Protein AF-0000000074055318 (afdb_homodimer)

InterPro domains:
  IPR001765 Carbonic anhydrase [PF00484] (39-161)
  IPR001765 Carbonic anhydrase [PTHR43175] (5-187)
  IPR001765 Carbonic anhydrase [SM00947] (31-184)
  IPR036874 Carbonic anhydrase superfamily [G3DSA:3.40.1050.10] (5-185)
  IPR036874 Carbonic anhydrase superfamily [SSF53056] (7-183)

Solvent-accessible surface area (backbone atoms only — not comparable to full-atom values): 19270 Å² total; per-residue (Å²): 132,82,50,71,67,55,49,26,52,52,42,20,53,54,50,31,72,73,39,19,67,62,35,35,61,60,36,70,75,51,53,88,47,27,73,65,22,28,34,38,40,22,44,17,52,16,58,44,40,93,30,56,46,64,33,43,67,48,50,62,18,28,31,32,42,33,20,34,61,67,42,64,76,73,47,93,70,32,62,66,45,52,28,49,49,45,38,36,67,74,35,57,32,49,34,36,39,32,36,29,40,58,90,46,66,40,50,74,44,38,34,68,58,51,51,50,44,39,48,75,67,63,39,48,66,68,38,49,58,67,44,43,61,51,34,42,68,56,34,57,78,44,58,43,48,69,60,42,28,53,50,46,37,52,47,57,62,66,36,62,76,46,61,83,76,52,29,42,27,20,32,39,25,37,63,45,41,42,39,68,42,85,73,40,81,37,71,75,131,131,82,48,68,67,56,50,25,53,51,43,19,52,54,49,31,72,72,40,19,65,62,34,36,62,61,35,70,76,52,54,91,47,28,74,65,22,26,34,38,38,22,45,16,52,14,57,44,40,94,32,56,46,65,30,42,68,48,50,62,19,27,30,33,42,32,21,35,61,68,41,64,76,73,48,93,71,31,63,67,48,52,29,49,48,47,38,37,68,73,34,59,32,49,34,36,40,34,37,29,39,57,92,47,66,40,51,74,45,40,32,68,59,51,52,49,45,40,46,74,66,64,39,48,65,69,38,51,57,66,44,44,61,52,35,41,68,56,34,55,79,45,58,43,50,69,60,41,28,52,49,46,37,51,47,58,62,64,35,62,76,46,61,82,79,51,31,41,28,20,33,39,25,37,62,46,43,42,38,68,43,84,72,40,81,38,72,74,129

pLDDT: mean 95.29, std 5.76, range [53.53, 98.94]

Organism: NCBI:txid44742

Nearest PDB structures (foldseek):
  6y04-assembly1_B  TM=9.643E-01  e=2.700E-22  Trichomonas vaginalis
  2w3n-assembly1_B  TM=6.447E-01  e=6.778E-10  Cryptococcus neoformans
  2w3n-assembly2_A-2  TM=5.701E-01  e=3.150E-10  Cryptococcus neoformans
  2w3n-assembly1_C  TM=5.926E-01  e=1.883E-09  Cryptococcus neoformans
  5bq1-assembly1_A  TM=5.322E-01  e=2.945E-09  Pseudomonas aeruginosa

Sequence (378 aa):
MTTLLQDILAHNRAVTEKEGEARRAAAVALKKTPHRRCAIFTCMDARLVEMVEPALGIRRGDAVVLRNAGNIIGTLEGTMIISLLVAVFMQNIEEIIVVGHEDCGFTHASSAVLLDKMRRRGIGEEAVETMRGPLETYLDPHTDPEQNVRRVVQLLRTHPAFPPDIVVHGLLMQPASGSVRLVVDGSRDMTTLLQDILAHNRAVTEKEGEARRAAAVALKKTPHRRCAIFTCMDARLVEMVEPALGIRRGDAVVLRNAGNIIGTLEGTMIISLLVAVFMQNIEEIIVVGHEDCGFTHASSAVLLDKMRRRGIGEEAVETMRGPLETYLDPHTDPEQNVRRVVQLLRTHPAFPPDIVVHGLLMQPASGSVRLVVDGSRD

Radius of gyration: 19.45 Å; Cα contacts (8 Å, |Δi|>4): 773; chains: 2; bounding box: 48×60×43 Å

Foldseek 3Di:
DADPVRVVVVVVVVCCVVCVVVVVVVCVPADPAAPQLEEEQEEPDPLCVVQQCVLVVHDVRHYHYHYYQLSADQDLPDDVVVVVLCSCPVRVRQEYEYEYEPPRCLLVDALVVVLVVCVVVPNDPVVSVVCSVSRRSTRVVRNDSLVRQVVVQVCQCPRPSDDVNRFYWYWYAYSVPSDIDGSGGRDDD/DDDPVRVVVVVVVVCCVVCVVVVVVVCVPADPAAPQLEEEQEEPDPLCVVQQCVLVVHDPRHYHYHYYQLSADQDLPDDVVVVVLCSCPVRVRQEYEYEYEPPRCLLVDALVVVLVVCVVVPNDPVVSVVCSVSRRSTRVVRNDSLVRQVVVQVCQCPRPSDDVNRFYWYWYAYSVPSDIDGSGGRDDD

Secondary structure (DSSP, 8-state):
---HHHHHHHHHHHHHHHHHHHHHHHHTT--SS-TT-EEEEEE--GGGTTTHHHHHT--TTTEEEEEEGGG----TTSHHHHHHHHHHHHS---EEEEEEETT-GGGT--HHHHHHHHHHTT--HHHHHHHHHHHHHHHTT---HHHHHHHHHHHHHH-TTS-TT-EEEEEEE-TTT--EEEEE-----/---HHHHHHHHHHHHHHHHHHHHHHHHTT--SS-TT-EEEEEE--GGGTTTHHHHHT--TTTEEEEEEGGG----TTSHHHHHHHHHHHHS---EEEEEEETT-GGGT--HHHHHHHHHHTT--HHHHHHHHHHHHHHHTT---HHHHHHHHHHHHHH-TTS-TT-EEEEEEE-TTT--EEEEE-----

Structure (mmCIF, N/CA/C/O backbone):
data_AF-0000000074055318-model_v1
#
loop_
_entity.id
_entity.type
_entity.pdbx_description
1 polymer 'Carbonate dehydratase'
#
loop_
_atom_site.group_PDB
_atom_site.id
_atom_site.type_symbol
_atom_site.label_atom_id
_atom_site.label_alt_id
_atom_site.label_comp_id
_atom_site.label_asym_id
_atom_site.label_entity_id
_atom_site.label_seq_id
_atom_site.pdbx_PDB_ins_code
_atom_site.Cartn_x
_atom_site.Cartn_y
_atom_site.Cartn_z
_atom_site.occupancy
_atom_site.B_iso_or_equiv
_atom_site.auth_seq_id
_atom_site.auth_comp_id
_atom_site.auth_asym_id
_atom_site.auth_atom_id
_atom_site.pdbx_PDB_model_num
ATOM 1 N N . MET A 1 1 ? 15.883 -25.312 -10.641 1 71.88 1 MET A N 1
ATOM 2 C CA . MET A 1 1 ? 15.641 -23.875 -10.688 1 71.88 1 MET A CA 1
ATOM 3 C C . MET A 1 1 ? 15.07 -23.375 -9.367 1 71.88 1 MET A C 1
ATOM 5 O O . MET A 1 1 ? 14.234 -24.031 -8.758 1 71.88 1 MET A O 1
ATOM 9 N N . THR A 1 2 ? 15.641 -22.344 -8.734 1 88.88 2 THR A N 1
ATOM 10 C CA . THR A 1 2 ? 15.273 -21.844 -7.414 1 88.88 2 THR A CA 1
ATOM 11 C C . THR A 1 2 ? 13.938 -21.109 -7.465 1 88.88 2 THR A C 1
ATOM 13 O O . THR A 1 2 ? 13.625 -20.453 -8.461 1 88.88 2 THR A O 1
ATOM 16 N N . THR A 1 3 ? 13.086 -21.516 -6.602 1 94.25 3 THR A N 1
ATOM 17 C CA . THR A 1 3 ? 11.789 -20.859 -6.531 1 94.25 3 THR A CA 1
ATOM 18 C C . THR A 1 3 ? 11.953 -19.406 -6.07 1 94.25 3 THR A C 1
ATOM 20 O O . THR A 1 3 ? 13 -19.031 -5.547 1 94.25 3 THR A O 1
ATOM 23 N N . LEU A 1 4 ? 10.945 -18.656 -6.297 1 95.62 4 LEU A N 1
ATOM 24 C CA . LEU A 1 4 ? 10.945 -17.266 -5.852 1 95.62 4 LEU A CA 1
ATOM 25 C C . LEU A 1 4 ? 11.164 -17.172 -4.344 1 95.62 4 LEU A C 1
ATOM 27 O O . LEU A 1 4 ? 11.969 -16.359 -3.877 1 95.62 4 LEU A O 1
ATOM 31 N N . LEU A 1 5 ? 10.469 -18 -3.588 1 97.62 5 LEU A N 1
ATOM 32 C CA . LEU A 1 5 ? 10.594 -17.984 -2.135 1 97.62 5 LEU A CA 1
ATOM 33 C C . LEU A 1 5 ? 12.023 -18.312 -1.709 1 97.62 5 LEU A C 1
ATOM 35 O O . LEU A 1 5 ? 12.586 -17.625 -0.843 1 97.62 5 LEU A O 1
ATOM 39 N N . GLN A 1 6 ? 12.586 -19.297 -2.334 1 97.44 6 GLN A N 1
ATOM 40 C CA . GLN A 1 6 ? 13.961 -19.672 -2.018 1 97.44 6 GLN A CA 1
ATOM 41 C C . GLN A 1 6 ? 14.93 -18.531 -2.334 1 97.44 6 GLN A C 1
ATOM 43 O O . GLN A 1 6 ? 15.852 -18.25 -1.561 1 97.44 6 GLN A O 1
ATOM 48 N N . ASP A 1 7 ? 14.68 -17.938 -3.451 1 97.62 7 ASP A N 1
ATOM 49 C CA . ASP A 1 7 ? 15.508 -16.797 -3.844 1 97.62 7 ASP A CA 1
ATOM 50 C C . ASP A 1 7 ? 15.406 -15.664 -2.82 1 97.62 7 ASP A C 1
ATOM 52 O O . ASP A 1 7 ? 16.422 -15.07 -2.449 1 97.62 7 ASP A O 1
ATOM 56 N N . ILE A 1 8 ? 14.227 -15.367 -2.377 1 98.19 8 ILE A N 1
ATOM 57 C CA . ILE A 1 8 ? 13.969 -14.297 -1.421 1 98.19 8 ILE A CA 1
ATOM 58 C C . ILE A 1 8 ? 14.648 -14.617 -0.093 1 98.19 8 ILE A C 1
ATOM 60 O O . ILE A 1 8 ? 15.344 -13.766 0.473 1 98.19 8 ILE A O 1
ATOM 64 N N . LEU A 1 9 ? 14.492 -15.82 0.361 1 98.44 9 LEU A N 1
ATOM 65 C CA . LEU A 1 9 ? 15.047 -16.203 1.652 1 98.44 9 LEU A CA 1
ATOM 66 C C . LEU A 1 9 ? 16.578 -16.203 1.603 1 98.44 9 LEU A C 1
ATOM 68 O O . LEU A 1 9 ? 17.234 -15.781 2.553 1 98.44 9 LEU A O 1
ATOM 72 N N . ALA A 1 10 ? 17.125 -16.688 0.51 1 98.25 10 ALA A N 1
ATOM 73 C CA . ALA A 1 10 ? 18.578 -16.688 0.347 1 98.25 10 ALA A CA 1
ATOM 74 C C . ALA A 1 10 ? 19.125 -15.266 0.311 1 98.25 10 ALA A C 1
ATOM 76 O O . ALA A 1 10 ? 20.141 -14.969 0.949 1 98.25 10 ALA A O 1
ATOM 77 N N . HIS A 1 11 ? 18.469 -14.453 -0.445 1 98.38 11 HIS A N 1
ATOM 78 C CA . HIS A 1 11 ? 18.875 -13.055 -0.505 1 98.38 11 HIS A CA 1
ATOM 79 C C . HIS A 1 11 ? 18.812 -12.406 0.873 1 98.38 11 HIS A C 1
ATOM 81 O O . HIS A 1 11 ? 19.75 -11.719 1.281 1 98.38 11 HIS A O 1
ATOM 87 N N . ASN A 1 12 ? 17.719 -12.609 1.562 1 98.62 12 ASN A N 1
ATOM 88 C CA . ASN A 1 12 ? 17.531 -12.008 2.877 1 98.62 12 ASN A CA 1
ATOM 89 C C . ASN A 1 12 ? 18.625 -12.438 3.848 1 98.62 12 ASN A C 1
ATOM 91 O O . ASN A 1 12 ? 19.188 -11.617 4.574 1 98.62 12 ASN A O 1
ATOM 95 N N . ARG A 1 13 ? 18.859 -13.688 3.826 1 98 13 ARG A N 1
ATOM 96 C CA . ARG A 1 13 ? 19.922 -14.203 4.684 1 98 13 ARG A CA 1
ATOM 97 C C . ARG A 1 13 ? 21.25 -13.531 4.375 1 98 13 ARG A C 1
ATOM 99 O O . ARG A 1 13 ? 21.969 -13.109 5.285 1 98 13 ARG A O 1
ATOM 106 N N . ALA A 1 14 ? 21.578 -13.383 3.148 1 97.88 14 ALA A N 1
ATOM 107 C CA . ALA A 1 14 ? 22.844 -12.812 2.723 1 97.88 14 ALA A CA 1
ATOM 108 C C . ALA A 1 14 ? 22.953 -11.344 3.146 1 97.88 14 ALA A C 1
ATOM 110 O O . ALA A 1 14 ? 23.984 -10.922 3.67 1 97.88 14 ALA A O 1
ATOM 111 N N . VAL A 1 15 ? 21.906 -10.602 2.957 1 96.94 15 VAL A N 1
ATOM 112 C CA . VAL A 1 15 ? 21.969 -9.172 3.213 1 96.94 15 VAL A CA 1
ATOM 113 C C . VAL A 1 15 ? 21.953 -8.906 4.719 1 96.94 15 VAL A C 1
ATOM 115 O O . VAL A 1 15 ? 22.609 -7.977 5.199 1 96.94 15 VAL A O 1
ATOM 118 N N . THR A 1 16 ? 21.219 -9.711 5.441 1 96.62 16 THR A N 1
ATOM 119 C CA . THR A 1 16 ? 21.141 -9.469 6.879 1 96.62 16 THR A CA 1
ATOM 120 C C . THR A 1 16 ? 22.422 -9.914 7.578 1 96.62 16 THR A C 1
ATOM 122 O O . THR A 1 16 ? 22.797 -9.359 8.609 1 96.62 16 THR A O 1
ATOM 125 N N . GLU A 1 17 ? 23.016 -10.938 7.07 1 94.69 17 GLU A N 1
ATOM 126 C CA . GLU A 1 17 ? 24.328 -11.336 7.59 1 94.69 17 GLU A CA 1
ATOM 127 C C . GLU A 1 17 ? 25.359 -10.234 7.363 1 94.69 17 GLU A C 1
ATOM 129 O O . GLU A 1 17 ? 26.219 -10 8.219 1 94.69 17 GLU A O 1
ATOM 134 N N . LYS A 1 18 ? 25.234 -9.57 6.289 1 94.12 18 LYS A N 1
ATOM 135 C CA . LYS A 1 18 ? 26.219 -8.562 5.91 1 94.12 18 LYS A CA 1
ATOM 136 C C . LYS A 1 18 ? 25.906 -7.223 6.578 1 94.12 18 LYS A C 1
ATOM 138 O O . LYS A 1 18 ? 26.812 -6.516 7.016 1 94.12 18 LYS A O 1
ATOM 143 N N . GLU A 1 19 ? 24.625 -6.879 6.648 1 91.5 19 GLU A N 1
ATOM 144 C CA . GLU A 1 19 ? 24.266 -5.508 6.992 1 91.5 19 GLU A CA 1
ATOM 145 C C . GLU A 1 19 ? 23.391 -5.465 8.25 1 91.5 19 GLU A C 1
ATOM 147 O O . GLU A 1 19 ? 23.016 -4.387 8.711 1 91.5 19 GLU A O 1
ATOM 152 N N . GLY A 1 20 ? 23.109 -6.57 8.789 1 86.5 20 GLY A N 1
ATOM 153 C CA . GLY A 1 20 ? 22.141 -6.652 9.875 1 86.5 20 GLY A CA 1
ATOM 154 C C . GLY A 1 20 ? 22.516 -5.781 11.062 1 86.5 20 GLY A C 1
ATOM 155 O O . GLY A 1 20 ? 21.672 -5.07 11.609 1 86.5 20 GLY A O 1
ATOM 156 N N . GLU A 1 21 ? 23.734 -5.824 11.414 1 88.44 21 GLU A N 1
ATOM 157 C CA . GLU A 1 21 ? 24.188 -5.051 12.57 1 88.44 21 GLU A CA 1
ATOM 158 C C . GLU A 1 21 ? 24.094 -3.553 12.297 1 88.44 21 GLU A C 1
ATOM 160 O O . GLU A 1 21 ? 23.641 -2.785 13.148 1 88.44 21 GLU A O 1
ATOM 165 N N . ALA A 1 22 ? 24.531 -3.156 11.188 1 90.44 22 ALA A N 1
ATOM 166 C CA . ALA A 1 22 ? 24.453 -1.747 10.805 1 90.44 22 ALA A CA 1
ATOM 167 C C . ALA A 1 22 ? 23.016 -1.275 10.742 1 90.44 22 ALA A C 1
ATOM 169 O O . ALA A 1 22 ? 22.688 -0.165 11.172 1 90.44 22 ALA A O 1
ATOM 170 N N . ARG A 1 23 ? 22.156 -2.08 10.273 1 90.69 23 ARG A N 1
ATOM 171 C CA . ARG A 1 23 ? 20.734 -1.757 10.195 1 90.69 23 ARG A CA 1
ATOM 172 C C . ARG A 1 23 ? 20.125 -1.623 11.586 1 90.69 23 ARG A C 1
ATOM 174 O O . ARG A 1 23 ? 19.344 -0.703 11.844 1 90.69 23 ARG A O 1
ATOM 181 N N . ARG A 1 24 ? 20.516 -2.518 12.375 1 91.25 24 ARG A N 1
ATOM 182 C CA . ARG A 1 24 ? 20.016 -2.471 13.75 1 91.25 24 ARG A CA 1
ATOM 183 C C . ARG A 1 24 ? 20.469 -1.197 14.453 1 91.25 24 ARG A C 1
ATOM 185 O O . ARG A 1 24 ? 19.688 -0.571 15.172 1 91.25 24 ARG A O 1
ATOM 192 N N . ALA A 1 25 ? 21.641 -0.873 14.289 1 90.12 25 ALA A N 1
ATOM 193 C CA . ALA A 1 25 ? 22.188 0.341 14.898 1 90.12 25 ALA A CA 1
ATOM 194 C C . ALA A 1 25 ? 21.453 1.58 14.391 1 90.12 25 ALA A C 1
ATOM 196 O O . ALA A 1 25 ? 21.141 2.482 15.164 1 90.12 25 ALA A O 1
ATOM 197 N N . ALA A 1 26 ? 21.141 1.633 13.133 1 87.38 26 ALA A N 1
ATOM 198 C CA . ALA A 1 26 ? 20.438 2.76 12.531 1 87.38 26 ALA A CA 1
ATOM 199 C C . ALA A 1 26 ? 18.984 2.814 12.992 1 87.38 26 ALA A C 1
ATOM 201 O O . ALA A 1 26 ? 18.391 3.891 13.055 1 87.38 26 ALA A O 1
ATOM 202 N N . ALA A 1 27 ? 18.547 1.662 13.344 1 88.62 27 ALA A N 1
ATOM 203 C CA . ALA A 1 27 ? 17.125 1.547 13.711 1 88.62 27 ALA A CA 1
ATOM 204 C C . ALA A 1 27 ? 16.859 2.166 15.078 1 88.62 27 ALA A C 1
ATOM 206 O O . ALA A 1 27 ? 15.719 2.5 15.406 1 88.62 27 ALA A O 1
ATOM 207 N N . VAL A 1 28 ? 17.844 2.283 15.867 1 82.5 28 VAL A N 1
ATOM 208 C CA . VAL A 1 28 ? 17.703 2.803 17.219 1 82.5 28 VAL A CA 1
ATOM 209 C C . VAL A 1 28 ? 17.156 4.23 17.172 1 82.5 28 VAL A C 1
ATOM 211 O O . VAL A 1 28 ? 16.391 4.637 18.047 1 82.5 28 VAL A O 1
ATOM 214 N N . ALA A 1 29 ? 17.422 4.875 16.125 1 83.06 29 ALA A N 1
ATOM 215 C CA . ALA A 1 29 ? 17.016 6.273 16 1 83.06 29 ALA A CA 1
ATOM 216 C C . ALA A 1 29 ? 15.594 6.395 15.469 1 83.06 29 ALA A C 1
ATOM 218 O O . ALA A 1 29 ? 15.008 7.477 15.492 1 83.06 29 ALA A O 1
ATOM 219 N N . LEU A 1 30 ? 15.07 5.312 15.062 1 83.06 30 LEU A N 1
ATOM 220 C CA . LEU A 1 30 ? 13.758 5.355 14.445 1 83.06 30 LEU A CA 1
ATOM 221 C C . LEU A 1 30 ? 12.656 5.277 15.492 1 83.06 30 LEU A C 1
ATOM 223 O O . LEU A 1 30 ? 12.742 4.48 16.438 1 83.06 30 LEU A O 1
ATOM 227 N N . LYS A 1 31 ? 11.719 6.219 15.352 1 79.31 31 LYS A N 1
ATOM 228 C CA . LYS A 1 31 ? 10.508 6.207 16.172 1 79.31 31 LYS A CA 1
ATOM 229 C C . LYS A 1 31 ? 9.367 5.5 15.453 1 79.31 31 LYS A C 1
ATOM 231 O O . LYS A 1 31 ? 9.445 5.254 14.25 1 79.31 31 LYS A O 1
ATOM 236 N N . LYS A 1 32 ? 8.375 5.262 16.281 1 75.5 32 LYS A N 1
ATOM 237 C CA . LYS A 1 32 ? 7.191 4.652 15.68 1 75.5 32 LYS A CA 1
ATOM 238 C C . LYS A 1 32 ? 6.371 5.68 14.914 1 75.5 32 LYS A C 1
ATOM 240 O O . LYS A 1 32 ? 5.719 5.348 13.922 1 75.5 32 LYS A O 1
ATOM 245 N N . THR A 1 33 ? 6.508 6.871 15.383 1 86 33 THR A N 1
ATOM 246 C CA . THR A 1 33 ? 5.812 7.941 14.68 1 86 33 THR A CA 1
ATOM 247 C C . THR A 1 33 ? 6.699 8.547 13.594 1 86 33 THR A C 1
ATOM 249 O O . THR A 1 33 ? 7.875 8.828 13.836 1 86 33 THR A O 1
ATOM 252 N N . PRO A 1 34 ? 6.074 8.766 12.438 1 93.81 34 PRO A N 1
ATOM 253 C CA . PRO A 1 34 ? 6.863 9.305 11.328 1 93.81 34 PRO A CA 1
ATOM 254 C C . PRO A 1 34 ? 7.395 10.711 11.609 1 93.81 34 PRO A C 1
ATOM 256 O O . PRO A 1 34 ? 6.645 11.578 12.062 1 93.81 34 PRO A O 1
ATOM 259 N N . HIS A 1 35 ? 8.633 10.93 11.227 1 92.75 35 HIS A N 1
ATOM 260 C CA . HIS A 1 35 ? 9.344 12.156 11.562 1 92.75 35 HIS A CA 1
ATOM 261 C C . HIS A 1 35 ? 8.758 13.352 10.812 1 92.75 35 HIS A C 1
ATOM 263 O O . HIS A 1 35 ? 8.68 14.453 11.367 1 92.75 35 HIS A O 1
ATOM 269 N N . ARG A 1 36 ? 8.336 13.125 9.641 1 95.44 36 ARG A N 1
ATOM 270 C CA . ARG A 1 36 ? 7.879 14.25 8.836 1 95.44 36 ARG A CA 1
ATOM 271 C C . ARG A 1 36 ? 6.367 14.422 8.945 1 95.44 36 ARG A C 1
ATOM 273 O O . ARG A 1 36 ? 5.777 15.258 8.25 1 95.44 36 ARG A O 1
ATOM 280 N N . ARG A 1 37 ? 5.715 13.578 9.719 1 96.56 37 ARG A N 1
ATOM 281 C CA . ARG A 1 37 ? 4.289 13.633 10.016 1 96.56 37 ARG A CA 1
ATOM 282 C C . ARG A 1 37 ? 3.461 13.656 8.734 1 96.56 37 ARG A C 1
ATOM 284 O O . ARG A 1 37 ? 2.557 14.477 8.586 1 96.56 37 ARG A O 1
ATOM 291 N N . CYS A 1 38 ? 3.832 12.789 7.766 1 97.75 38 CYS A N 1
ATOM 292 C CA . CYS A 1 38 ? 3.09 12.742 6.508 1 97.75 38 CYS A CA 1
ATOM 293 C C . CYS A 1 38 ? 2.828 11.305 6.086 1 97.75 38 CYS A C 1
ATOM 295 O O . CYS A 1 38 ? 3.492 10.383 6.562 1 97.75 38 CYS A O 1
ATOM 297 N N . ALA A 1 39 ? 1.813 11.164 5.328 1 98.75 39 ALA A N 1
ATOM 298 C CA . ALA A 1 39 ? 1.468 9.914 4.648 1 98.75 39 ALA A CA 1
ATOM 299 C C . ALA A 1 39 ? 1.554 10.078 3.135 1 98.75 39 ALA A C 1
ATOM 301 O O . ALA A 1 39 ? 1.156 11.109 2.588 1 98.75 39 ALA A O 1
ATOM 302 N N . ILE A 1 40 ? 2.199 9.102 2.518 1 98.94 40 ILE A N 1
ATOM 303 C CA . ILE A 1 40 ? 2.184 9.016 1.062 1 98.94 40 ILE A CA 1
ATOM 304 C C . ILE A 1 40 ? 1.173 7.961 0.62 1 98.94 40 ILE A C 1
ATOM 306 O O . ILE A 1 40 ? 1.159 6.848 1.147 1 98.94 40 ILE A O 1
ATOM 310 N N . PHE A 1 41 ? 0.233 8.328 -0.174 1 98.94 41 PHE A N 1
ATOM 311 C CA . PHE A 1 41 ? -0.701 7.398 -0.793 1 98.94 41 PHE A CA 1
ATOM 312 C C . PHE A 1 41 ? -0.481 7.332 -2.301 1 98.94 41 PHE A C 1
ATOM 314 O O . PHE A 1 41 ? -0.725 8.305 -3.012 1 98.94 41 PHE A O 1
ATOM 321 N N . THR A 1 42 ? 0.022 6.145 -2.816 1 98.88 42 THR A N 1
ATOM 322 C CA . THR A 1 42 ? 0.396 6.023 -4.223 1 98.88 42 THR A CA 1
ATOM 323 C C . THR A 1 42 ? -0.027 4.668 -4.777 1 98.88 42 THR A C 1
ATOM 325 O O . THR A 1 42 ? -0.755 3.922 -4.121 1 98.88 42 THR A O 1
ATOM 328 N N . CYS A 1 43 ? 0.313 4.395 -6.02 1 98.25 43 CYS A N 1
ATOM 329 C CA . CYS A 1 43 ? -0.149 3.209 -6.73 1 98.25 43 CYS A CA 1
ATOM 330 C C . CYS A 1 43 ? 0.747 2.012 -6.434 1 98.25 43 CYS A C 1
ATOM 332 O O . CYS A 1 43 ? 1.928 2.178 -6.125 1 98.25 43 CYS A O 1
ATOM 334 N N . MET A 1 44 ? 0.256 0.818 -6.605 1 97.88 44 MET A N 1
ATOM 335 C CA . MET A 1 44 ? 0.99 -0.425 -6.387 1 97.88 44 MET A CA 1
ATOM 336 C C . MET A 1 44 ? 1.902 -0.733 -7.57 1 97.88 44 MET A C 1
ATOM 338 O O . MET A 1 44 ? 2.684 -1.685 -7.523 1 97.88 44 MET A O 1
ATOM 342 N N . ASP A 1 45 ? 1.979 0.029 -8.586 1 97.19 45 ASP A N 1
ATOM 343 C CA . ASP A 1 45 ? 2.678 -0.216 -9.844 1 97.19 45 ASP A CA 1
ATOM 344 C C . ASP A 1 45 ? 4.133 -0.608 -9.594 1 97.19 45 ASP A C 1
ATOM 346 O O . ASP A 1 45 ? 4.824 0.03 -8.797 1 97.19 45 ASP A O 1
ATOM 350 N N . ALA A 1 46 ? 4.594 -1.628 -10.367 1 97.38 46 ALA A N 1
ATOM 351 C CA . ALA A 1 46 ? 5.934 -2.174 -10.188 1 97.38 46 ALA A CA 1
ATOM 352 C C . ALA A 1 46 ? 7 -1.147 -10.562 1 97.38 46 ALA A C 1
ATOM 354 O O . ALA A 1 46 ? 8.109 -1.165 -10.016 1 97.38 46 ALA A O 1
ATOM 355 N N . ARG A 1 47 ? 6.691 -0.254 -11.453 1 96.62 47 ARG A N 1
ATOM 356 C CA . ARG A 1 47 ? 7.648 0.753 -11.898 1 96.62 47 ARG A CA 1
ATOM 357 C C . ARG A 1 47 ? 7.887 1.797 -10.812 1 96.62 47 ARG A C 1
ATOM 359 O O . ARG A 1 47 ? 8.852 2.564 -10.883 1 96.62 47 ARG A O 1
ATOM 366 N N . LEU A 1 48 ? 7.035 1.828 -9.75 1 97.31 48 LEU A N 1
ATOM 367 C CA . LEU A 1 48 ? 7.137 2.826 -8.695 1 97.31 48 LEU A CA 1
ATOM 368 C C . LEU A 1 48 ? 7.961 2.295 -7.527 1 97.31 48 LEU A C 1
ATOM 370 O O . LEU A 1 48 ? 8.312 3.049 -6.613 1 97.31 48 LEU A O 1
ATOM 374 N N . VAL A 1 49 ? 8.25 0.986 -7.566 1 97.12 49 VAL A N 1
ATOM 375 C CA . VAL A 1 49 ? 9.109 0.391 -6.547 1 97.12 49 VAL A CA 1
ATOM 376 C C . VAL A 1 49 ? 10.477 1.073 -6.562 1 97.12 49 VAL A C 1
ATOM 378 O O . VAL A 1 49 ? 11.07 1.26 -7.625 1 97.12 49 VAL A O 1
ATOM 381 N N . GLU A 1 50 ? 10.93 1.563 -5.395 1 95.88 50 GLU A N 1
ATOM 382 C CA . GLU A 1 50 ? 12.211 2.248 -5.223 1 95.88 50 GLU A CA 1
ATOM 383 C C . GL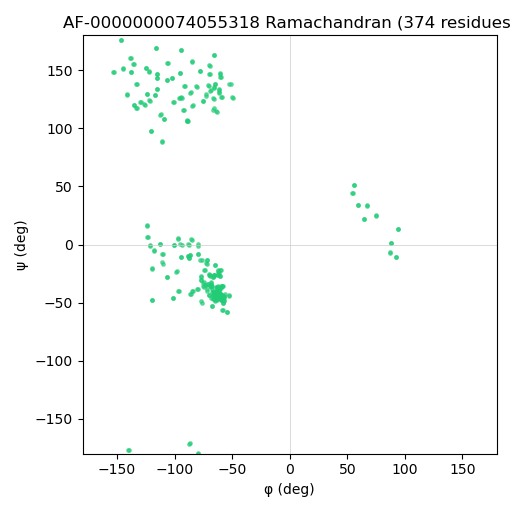U A 1 50 ? 12.242 3.555 -6.012 1 95.88 50 GLU A C 1
ATOM 385 O O . GLU A 1 50 ? 13.32 4.031 -6.379 1 95.88 50 GLU A O 1
ATOM 390 N N . MET A 1 51 ? 11.086 4.113 -6.336 1 96.94 51 MET A N 1
ATOM 391 C CA . MET A 1 51 ? 11.031 5.324 -7.145 1 96.94 51 MET A CA 1
ATOM 392 C C . MET A 1 51 ? 10.352 6.457 -6.383 1 96.94 51 MET A C 1
ATOM 394 O O . MET A 1 51 ? 10.922 7.543 -6.238 1 96.94 51 MET A O 1
ATOM 398 N N . VAL A 1 52 ? 9.211 6.223 -5.762 1 98.5 52 VAL A N 1
ATOM 399 C CA . VAL A 1 52 ? 8.391 7.293 -5.203 1 98.5 52 VAL A CA 1
ATOM 400 C C . VAL A 1 52 ? 9.109 7.938 -4.02 1 98.5 52 VAL A C 1
ATOM 402 O O . VAL A 1 52 ? 9.352 9.148 -4.016 1 98.5 52 VAL A O 1
ATOM 405 N N . GLU A 1 53 ? 9.531 7.137 -3.053 1 98.25 53 GLU A N 1
ATOM 406 C CA . GLU A 1 53 ? 10.07 7.672 -1.804 1 98.25 53 GLU A CA 1
ATOM 407 C C . GLU A 1 53 ? 11.375 8.422 -2.039 1 98.25 53 GLU A C 1
ATOM 409 O O . GLU A 1 53 ? 11.508 9.586 -1.659 1 98.25 53 GLU A O 1
ATOM 414 N N . PRO A 1 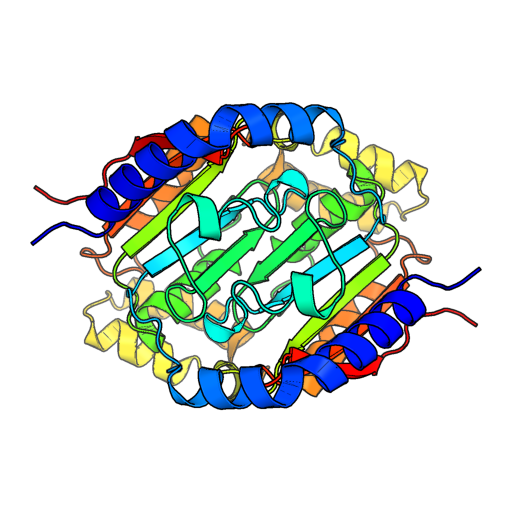54 ? 12.336 7.836 -2.812 1 97.06 54 PRO A N 1
ATOM 415 C CA . PRO A 1 54 ? 13.555 8.609 -3.039 1 97.06 54 PRO A CA 1
ATOM 416 C C . PRO A 1 54 ? 13.32 9.844 -3.906 1 97.06 54 PRO A C 1
ATOM 418 O O . PRO A 1 54 ? 13.969 10.875 -3.709 1 97.06 54 PRO A O 1
ATOM 421 N N . ALA A 1 55 ? 12.414 9.781 -4.824 1 98.06 55 ALA A N 1
ATOM 422 C CA . ALA A 1 55 ? 12.133 10.922 -5.688 1 98.06 55 ALA A CA 1
ATOM 423 C C . ALA A 1 55 ? 11.547 12.078 -4.887 1 98.06 55 ALA A C 1
ATOM 425 O O . ALA A 1 55 ? 11.68 13.242 -5.277 1 98.06 55 ALA A O 1
ATOM 426 N N . LEU A 1 56 ? 10.898 11.758 -3.77 1 98.62 56 LEU A N 1
ATOM 427 C CA . LEU A 1 56 ? 10.234 12.781 -2.965 1 98.62 56 LEU A CA 1
ATOM 428 C C . LEU A 1 56 ? 11.086 13.164 -1.758 1 98.62 56 LEU A C 1
ATOM 430 O O . LEU A 1 56 ? 10.664 13.969 -0.926 1 98.62 56 LEU A O 1
ATOM 434 N N . GLY A 1 57 ? 12.258 12.531 -1.602 1 98.12 57 GLY A N 1
ATOM 435 C CA . GLY A 1 57 ? 13.125 12.812 -0.467 1 98.12 57 GLY A CA 1
ATOM 436 C C . GLY A 1 57 ? 12.625 12.195 0.827 1 98.12 57 GLY A C 1
ATOM 437 O O . GLY A 1 57 ? 12.859 12.734 1.909 1 98.12 57 GLY A O 1
ATOM 438 N N . ILE A 1 58 ? 11.859 11.172 0.736 1 97.75 58 ILE A N 1
ATOM 439 C CA . ILE A 1 58 ? 11.312 10.445 1.882 1 97.75 58 ILE A CA 1
ATOM 440 C C . ILE A 1 58 ? 12.219 9.273 2.229 1 97.75 58 ILE A C 1
ATOM 442 O O . ILE A 1 58 ? 12.516 8.43 1.373 1 97.75 58 ILE A O 1
ATOM 446 N N . ARG A 1 59 ? 12.641 9.203 3.482 1 95.81 59 ARG A N 1
ATOM 447 C CA . ARG A 1 59 ? 13.516 8.141 3.973 1 95.81 59 ARG A CA 1
ATOM 448 C C . ARG A 1 59 ? 12.805 7.301 5.031 1 95.81 59 ARG A C 1
ATOM 450 O O . ARG A 1 59 ? 11.695 7.621 5.445 1 95.81 59 ARG A O 1
ATOM 457 N N . ARG A 1 60 ? 13.477 6.203 5.32 1 96.25 60 ARG A N 1
ATOM 458 C CA . ARG A 1 60 ? 12.977 5.328 6.375 1 96.25 60 ARG A CA 1
ATOM 459 C C . ARG A 1 60 ? 12.664 6.117 7.641 1 96.25 60 ARG A C 1
ATOM 461 O O . ARG A 1 60 ? 13.484 6.902 8.109 1 96.25 60 ARG A O 1
ATOM 468 N N . GLY A 1 61 ? 11.414 5.953 8.148 1 96.31 61 GLY A N 1
ATOM 469 C CA . GLY A 1 61 ? 10.984 6.645 9.352 1 96.31 61 GLY A CA 1
ATOM 470 C C . GLY A 1 61 ? 10.305 7.969 9.078 1 96.31 61 GLY A C 1
ATOM 471 O O . GLY A 1 61 ? 9.672 8.547 9.961 1 96.31 61 GLY A O 1
ATOM 472 N N . ASP A 1 62 ? 10.336 8.508 7.836 1 96.56 62 ASP A N 1
ATOM 473 C CA . ASP A 1 62 ? 9.859 9.844 7.512 1 96.56 62 ASP A CA 1
ATOM 474 C C . ASP A 1 62 ? 8.336 9.859 7.367 1 96.56 62 ASP A C 1
ATOM 476 O O . ASP A 1 62 ? 7.68 10.828 7.758 1 96.56 62 ASP A O 1
ATOM 480 N N . ALA A 1 63 ? 7.754 8.82 6.785 1 98.12 63 ALA A N 1
ATOM 481 C CA . ALA A 1 63 ? 6.348 8.82 6.387 1 98.12 63 ALA A CA 1
ATOM 482 C C . ALA A 1 63 ? 5.781 7.406 6.379 1 98.12 63 ALA A C 1
ATOM 484 O O . ALA A 1 63 ? 6.504 6.441 6.113 1 98.12 63 ALA A O 1
ATOM 485 N N . VAL A 1 64 ? 4.484 7.301 6.68 1 98.12 64 VAL A N 1
ATOM 486 C CA . VAL A 1 64 ? 3.814 6.059 6.316 1 98.12 64 VAL A CA 1
ATOM 487 C C . VAL A 1 64 ? 3.49 6.062 4.824 1 98.12 64 VAL A C 1
ATOM 489 O O . VAL A 1 64 ? 3.346 7.125 4.215 1 98.12 64 VAL A O 1
ATOM 492 N N . VAL A 1 65 ? 3.48 4.863 4.223 1 98.88 65 VAL A N 1
ATOM 493 C CA . VAL A 1 65 ? 3.246 4.766 2.787 1 98.88 65 VAL A CA 1
ATOM 494 C C . VAL A 1 65 ? 2.152 3.734 2.514 1 98.88 65 VAL A C 1
ATOM 496 O O . VAL A 1 65 ? 2.238 2.592 2.971 1 98.88 65 VAL A O 1
ATOM 499 N N . LEU A 1 66 ? 1.114 4.156 1.854 1 98.88 66 LEU A N 1
ATOM 500 C CA . LEU A 1 66 ? 0.021 3.301 1.406 1 98.88 66 LEU A CA 1
ATOM 501 C C . LEU A 1 66 ? 0.087 3.08 -0.101 1 98.88 66 LEU A C 1
ATOM 503 O O . LEU A 1 66 ? 0.424 3.996 -0.854 1 98.88 66 LEU A O 1
ATOM 507 N N . ARG A 1 67 ? -0.222 1.851 -0.53 1 98.81 67 ARG A N 1
ATOM 508 C CA . ARG A 1 67 ? -0.22 1.496 -1.945 1 98.81 67 ARG A CA 1
ATOM 509 C C . ARG A 1 67 ? -1.382 0.565 -2.279 1 98.81 67 ARG A C 1
ATOM 511 O O . ARG A 1 67 ? -1.609 -0.426 -1.583 1 98.81 67 ARG A O 1
ATOM 518 N N . ASN A 1 68 ? -2.121 0.885 -3.258 1 98.06 68 ASN A N 1
ATOM 519 C CA . ASN A 1 68 ? -3.121 0.009 -3.859 1 98.06 68 ASN A CA 1
ATOM 520 C C . ASN A 1 68 ? -3.25 0.25 -5.359 1 98.06 68 ASN A C 1
ATOM 522 O O . ASN A 1 68 ? -2.498 1.04 -5.934 1 98.06 68 ASN A O 1
ATOM 526 N N . ALA A 1 69 ? -4.086 -0.579 -6.02 1 96.69 69 ALA A N 1
ATOM 527 C CA . ALA A 1 69 ? -4.27 -0.436 -7.461 1 96.69 69 ALA A CA 1
ATOM 528 C C . ALA A 1 69 ? -4.887 0.916 -7.805 1 96.69 69 ALA A C 1
ATOM 530 O O . ALA A 1 69 ? -5.996 1.229 -7.367 1 96.69 69 ALA A O 1
ATOM 531 N N . GLY A 1 70 ? -4.074 1.758 -8.523 1 95.44 70 GLY A N 1
ATOM 532 C CA . GLY A 1 70 ? -4.594 3.002 -9.07 1 95.44 70 GLY A CA 1
ATOM 533 C C . GLY A 1 70 ? -4.52 4.16 -8.094 1 95.44 70 GLY A C 1
ATOM 534 O O . GLY A 1 70 ? -4.859 5.293 -8.438 1 95.44 70 GLY A O 1
ATOM 535 N N . ASN A 1 71 ? -4.125 3.863 -6.77 1 96.81 71 ASN A N 1
ATOM 536 C CA . ASN A 1 71 ? -4.141 4.902 -5.742 1 96.81 71 ASN A CA 1
ATOM 537 C C . ASN A 1 71 ? -5.523 5.539 -5.613 1 96.81 71 ASN A C 1
ATOM 539 O O . ASN A 1 71 ? -5.656 6.762 -5.688 1 96.81 71 ASN A O 1
ATOM 543 N N . ILE A 1 72 ? -6.465 4.637 -5.469 1 94.94 72 ILE A N 1
ATOM 544 C CA . ILE A 1 72 ? -7.867 5.031 -5.441 1 94.94 72 ILE A CA 1
ATOM 545 C C . ILE A 1 72 ? -8.469 4.723 -4.07 1 94.94 72 ILE A C 1
ATOM 547 O O . ILE A 1 72 ? -8.086 3.738 -3.43 1 94.94 72 ILE A O 1
ATOM 551 N N . ILE A 1 73 ? -9.406 5.547 -3.633 1 96.44 73 ILE A N 1
ATOM 552 C CA . ILE A 1 73 ? -10.242 5.246 -2.477 1 96.44 73 ILE A CA 1
ATOM 553 C C . ILE A 1 73 ? -11.531 4.574 -2.939 1 96.44 73 ILE A C 1
ATOM 555 O O . ILE A 1 73 ? -12.352 5.191 -3.617 1 96.44 73 ILE A O 1
ATOM 559 N N . GLY A 1 74 ? -11.75 3.395 -2.586 1 91.25 74 GLY A N 1
ATOM 560 C CA . GLY A 1 74 ? -12.883 2.611 -3.059 1 91.25 74 GLY A CA 1
ATOM 561 C C . GLY A 1 74 ? -14.188 2.973 -2.377 1 91.25 74 GLY A C 1
ATOM 562 O O . GLY A 1 74 ? -15.227 3.078 -3.029 1 91.25 74 GLY A O 1
ATOM 563 N N . THR A 1 75 ? -14.195 3.053 -1.105 1 93.12 75 THR A N 1
ATOM 564 C CA . THR A 1 75 ? -15.375 3.389 -0.306 1 93.12 75 THR A CA 1
ATOM 565 C C . THR A 1 75 ? -15 4.34 0.828 1 93.12 75 THR A C 1
ATOM 567 O O . THR A 1 75 ? -13.844 4.375 1.259 1 93.12 75 THR A O 1
ATOM 570 N N . LEU A 1 76 ? -15.977 5.02 1.354 1 96.38 76 LEU A N 1
ATOM 571 C CA . LEU A 1 76 ? -15.75 6.074 2.334 1 96.38 76 LEU A CA 1
ATOM 572 C C . LEU A 1 76 ? -15.461 5.488 3.711 1 96.38 76 LEU A C 1
ATOM 574 O O . LEU A 1 76 ? -15.008 6.199 4.609 1 96.38 76 LEU A O 1
ATOM 578 N N . GLU A 1 77 ? -15.711 4.207 3.891 1 97.38 77 GLU A N 1
ATOM 579 C CA . GLU A 1 77 ? -15.445 3.559 5.172 1 97.38 77 GLU A CA 1
ATOM 580 C C . GLU A 1 77 ? -14.516 2.361 5.004 1 97.38 77 GLU A C 1
ATOM 582 O O . GLU A 1 77 ? -14.445 1.499 5.883 1 97.38 77 GLU A O 1
ATOM 587 N N . GLY A 1 78 ? -13.875 2.324 3.881 1 96.25 78 GLY A N 1
ATOM 588 C CA . GLY A 1 78 ? -13.102 1.138 3.537 1 96.25 78 GLY A CA 1
ATOM 589 C C . GLY A 1 78 ? -11.688 1.168 4.082 1 96.25 78 GLY A C 1
ATOM 590 O O . GLY A 1 78 ? -11.344 2.033 4.891 1 96.25 78 GLY A O 1
ATOM 591 N N . THR A 1 79 ? -10.859 0.218 3.664 1 96.75 79 THR A N 1
ATOM 592 C CA . THR A 1 79 ? -9.547 -0.103 4.223 1 96.75 79 THR A CA 1
ATOM 593 C C . THR A 1 79 ? -8.602 1.084 4.09 1 96.75 79 THR A C 1
ATOM 595 O O . THR A 1 79 ? -7.859 1.4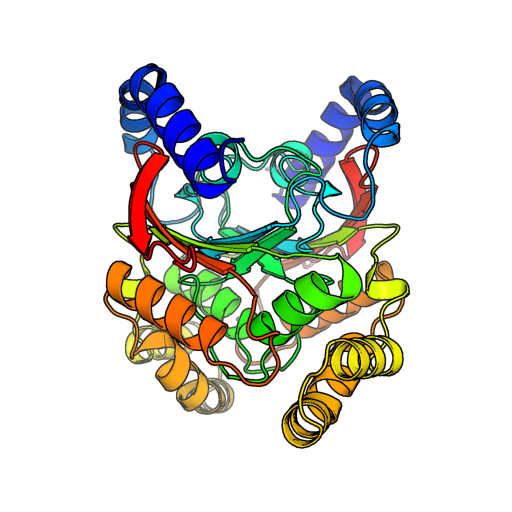03 5.023 1 96.75 79 THR A O 1
ATOM 598 N N . MET A 1 80 ? -8.641 1.765 2.957 1 98.25 80 MET A N 1
ATOM 599 C CA . MET A 1 80 ? -7.676 2.844 2.752 1 98.25 80 MET A CA 1
ATOM 600 C C . MET A 1 80 ? -8.031 4.059 3.605 1 98.25 80 MET A C 1
ATOM 602 O O . MET A 1 80 ? -7.145 4.75 4.105 1 98.25 80 MET A O 1
ATOM 606 N N . ILE A 1 81 ? -9.336 4.297 3.789 1 98.56 81 ILE A N 1
ATOM 607 C CA . ILE A 1 81 ? -9.773 5.355 4.688 1 98.56 81 ILE A CA 1
ATOM 608 C C . ILE A 1 81 ? -9.367 5.023 6.121 1 98.56 81 ILE A C 1
ATOM 610 O O . ILE A 1 81 ? -8.789 5.859 6.82 1 98.56 81 ILE A O 1
ATOM 614 N N . ILE A 1 82 ? -9.633 3.832 6.523 1 97.44 82 ILE A N 1
ATOM 615 C CA . ILE A 1 82 ? -9.297 3.41 7.879 1 97.44 82 ILE A CA 1
ATOM 616 C C . ILE A 1 82 ? -7.789 3.502 8.086 1 97.44 82 ILE A C 1
ATOM 618 O O . ILE A 1 82 ? -7.328 3.973 9.133 1 97.44 82 ILE A O 1
ATOM 622 N N . SER A 1 83 ? -7.02 3.082 7.109 1 97.56 83 SER A N 1
ATOM 623 C CA . SER A 1 83 ? -5.562 3.17 7.195 1 97.56 83 SER A CA 1
ATOM 624 C C . SER A 1 83 ? -5.109 4.613 7.387 1 97.56 83 SER A C 1
ATOM 626 O O . SER A 1 83 ? -4.234 4.891 8.211 1 97.56 83 SER A O 1
ATOM 628 N N . LEU A 1 84 ? -5.699 5.512 6.664 1 98.69 84 LEU A N 1
ATOM 629 C CA . LEU A 1 84 ? -5.328 6.918 6.77 1 98.69 84 LEU A CA 1
ATOM 630 C C . LEU A 1 84 ? -5.793 7.504 8.102 1 98.69 84 LEU A C 1
ATOM 632 O O . LEU A 1 84 ? -5.125 8.367 8.672 1 98.69 84 LEU A O 1
ATOM 636 N N . LEU A 1 85 ? -6.93 7.051 8.617 1 98.38 85 LEU A N 1
ATOM 637 C CA . LEU A 1 85 ? -7.383 7.5 9.93 1 98.38 85 LEU A CA 1
ATOM 638 C C . LEU A 1 85 ? -6.43 7.023 11.023 1 98.38 85 LEU A C 1
ATOM 640 O O . LEU A 1 85 ? -6.133 7.77 11.961 1 98.38 85 LEU A O 1
ATOM 644 N N . VAL A 1 86 ? -5.992 5.816 10.883 1 96.94 86 VAL A N 1
ATOM 645 C CA . VAL A 1 86 ? -4.984 5.312 11.812 1 96.94 86 VAL A CA 1
ATOM 646 C C . VAL A 1 86 ? -3.742 6.203 11.758 1 96.94 86 VAL A C 1
ATOM 648 O O . VAL A 1 86 ? -3.205 6.59 12.797 1 96.94 86 VAL A O 1
ATOM 651 N N . ALA A 1 87 ? -3.305 6.535 10.57 1 97.12 87 ALA A N 1
ATOM 652 C CA . ALA A 1 87 ? -2.139 7.398 10.398 1 97.12 87 ALA A CA 1
ATOM 653 C C . ALA A 1 87 ? -2.352 8.75 11.062 1 97.12 87 ALA A C 1
ATOM 655 O O . ALA A 1 87 ? -1.488 9.227 11.805 1 97.12 87 ALA A O 1
ATOM 656 N N . VAL A 1 88 ? -3.461 9.328 10.836 1 98 88 VAL A N 1
ATOM 657 C CA . VAL A 1 88 ? -3.742 10.688 11.297 1 98 88 VAL A CA 1
ATOM 658 C C . VAL A 1 88 ? -3.895 10.695 12.812 1 98 88 VAL A C 1
ATOM 660 O O . VAL A 1 88 ? -3.281 11.516 13.5 1 98 88 VAL A O 1
ATOM 663 N N . PHE A 1 89 ? -4.594 9.734 13.383 1 96.94 89 PHE A N 1
ATOM 664 C CA . PHE A 1 89 ? -4.992 9.852 14.781 1 96.94 89 PHE A CA 1
ATOM 665 C C . PHE A 1 89 ? -4.031 9.078 15.68 1 96.94 89 PHE A C 1
ATOM 667 O O . PHE A 1 89 ? -3.885 9.406 16.859 1 96.94 89 PHE A O 1
ATOM 674 N N . MET A 1 90 ? -3.348 8.109 15.125 1 94.56 90 MET A N 1
ATOM 675 C CA . MET A 1 90 ? -2.506 7.293 16 1 94.56 90 MET A CA 1
ATOM 676 C C . MET A 1 90 ? -1.028 7.547 15.719 1 94.56 90 MET A C 1
ATOM 678 O O . MET A 1 90 ? -0.171 7.219 16.531 1 94.56 90 MET A O 1
ATOM 682 N N . GLN A 1 91 ? -0.737 8.172 14.578 1 94.88 91 GLN A N 1
ATOM 683 C CA . GLN A 1 91 ? 0.666 8.375 14.234 1 94.88 91 GLN A CA 1
ATOM 684 C C . GLN A 1 91 ? 0.962 9.852 13.992 1 94.88 91 GLN A C 1
ATOM 686 O O . GLN A 1 91 ? 2.014 10.203 13.453 1 94.88 91 GLN A O 1
ATOM 691 N N . ASN A 1 92 ? 0.008 10.695 14.25 1 94.44 92 ASN A N 1
ATOM 692 C CA . ASN A 1 92 ? 0.162 12.148 14.258 1 94.44 92 ASN A CA 1
ATOM 693 C C . ASN A 1 92 ? 0.453 12.695 12.867 1 94.44 92 ASN A C 1
ATOM 695 O O . ASN A 1 92 ? 1.277 13.594 12.703 1 94.44 92 ASN A O 1
ATOM 699 N N . ILE A 1 93 ? -0.075 12.102 11.898 1 97.56 93 ILE A N 1
ATOM 700 C CA . ILE A 1 93 ? 0.061 12.594 10.531 1 97.56 93 ILE A CA 1
ATOM 701 C C . ILE A 1 93 ? -0.736 13.891 10.367 1 97.56 93 ILE A C 1
ATOM 703 O O . ILE A 1 93 ? -1.882 13.977 10.812 1 97.56 93 ILE A O 1
ATOM 707 N N . GLU A 1 94 ? -0.092 14.805 9.711 1 97.19 94 GLU A N 1
ATOM 708 C CA . GLU A 1 94 ? -0.731 16.094 9.523 1 97.19 94 GLU A CA 1
ATOM 709 C C . GLU A 1 94 ? -0.91 16.422 8.039 1 97.19 94 GLU A C 1
ATOM 711 O O . GLU A 1 94 ? -1.713 17.281 7.676 1 97.19 94 GLU A O 1
ATOM 716 N N . GLU A 1 95 ? -0.115 15.734 7.203 1 98.12 95 GLU A N 1
ATOM 717 C CA . GLU A 1 95 ? -0.184 15.961 5.762 1 98.12 95 GLU A CA 1
ATOM 718 C C . GLU A 1 95 ? -0.23 14.641 4.996 1 98.12 95 GLU A C 1
ATOM 720 O O . GLU A 1 95 ? 0.452 13.68 5.363 1 98.12 95 GLU A O 1
ATOM 725 N N . ILE A 1 96 ? -1.062 14.648 4.035 1 98.75 96 ILE A N 1
ATOM 726 C CA . ILE A 1 96 ? -1.165 13.508 3.133 1 98.75 96 ILE A CA 1
ATOM 727 C C . ILE A 1 96 ? -0.79 13.938 1.716 1 98.75 96 ILE A C 1
ATOM 729 O O . ILE A 1 96 ? -1.272 14.961 1.223 1 98.75 96 ILE A O 1
ATOM 733 N N . ILE A 1 97 ? 0.128 13.188 1.119 1 98.88 97 ILE A N 1
ATOM 734 C CA . ILE A 1 97 ? 0.519 13.422 -0.267 1 98.88 97 ILE A CA 1
ATOM 735 C C . ILE A 1 97 ? -0.006 12.289 -1.148 1 98.88 97 ILE A C 1
ATOM 737 O O . ILE A 1 97 ? 0.489 11.164 -1.083 1 98.88 97 ILE A O 1
ATOM 741 N N . VAL A 1 98 ? -0.972 12.594 -1.924 1 98.94 98 VAL A N 1
ATOM 742 C CA . VAL A 1 98 ? -1.497 11.648 -2.906 1 98.94 98 VAL A CA 1
ATOM 743 C C . VAL A 1 98 ? -0.656 11.711 -4.18 1 98.94 98 VAL A C 1
ATOM 745 O O . VAL A 1 98 ? -0.567 12.758 -4.824 1 98.94 98 VAL A O 1
ATOM 748 N N . VAL A 1 99 ? -0.046 10.586 -4.543 1 98.94 99 VAL A N 1
ATOM 749 C CA . VAL A 1 99 ? 0.87 10.562 -5.68 1 98.94 99 VAL A CA 1
ATOM 750 C C . VAL A 1 99 ? 0.369 9.578 -6.73 1 98.94 99 VAL A C 1
ATOM 752 O O . VAL A 1 99 ? 0.627 8.375 -6.633 1 98.94 99 VAL A O 1
ATOM 755 N N . GLY A 1 100 ? -0.321 10.109 -7.742 1 98.5 100 GLY A N 1
ATOM 756 C CA . GLY A 1 100 ? -0.614 9.305 -8.922 1 98.5 100 GLY A CA 1
ATOM 757 C C . GLY A 1 100 ? 0.558 9.203 -9.875 1 98.5 100 GLY A C 1
ATOM 758 O O . GLY A 1 100 ? 1.64 9.727 -9.602 1 98.5 100 GLY A O 1
ATOM 759 N N . HIS A 1 101 ? 0.35 8.484 -10.969 1 98.06 101 HIS A N 1
ATOM 760 C CA . HIS A 1 101 ? 1.429 8.43 -11.945 1 98.06 101 HIS A CA 1
ATOM 761 C C . HIS A 1 101 ? 0.878 8.383 -13.367 1 98.06 101 HIS A C 1
ATOM 763 O O . HIS A 1 101 ? -0.223 7.875 -13.594 1 98.06 101 HIS A O 1
ATOM 769 N N . GLU A 1 102 ? 1.644 8.875 -14.203 1 95.81 102 GLU A N 1
ATOM 770 C CA . GLU A 1 102 ? 1.317 8.812 -15.625 1 95.81 102 GLU A CA 1
ATOM 771 C C . GLU A 1 102 ? 1.429 7.387 -16.156 1 95.81 102 GLU A C 1
ATOM 773 O O . GLU A 1 102 ? 2.084 6.539 -15.547 1 95.81 102 GLU A O 1
ATOM 778 N N . ASP A 1 103 ? 0.661 7.086 -17.25 1 92.75 103 ASP A N 1
ATOM 779 C CA . ASP A 1 103 ? 0.683 5.777 -17.891 1 92.75 103 ASP A CA 1
ATOM 780 C C . ASP A 1 103 ? 0.274 4.676 -16.922 1 92.75 103 ASP A C 1
ATOM 782 O O . ASP A 1 103 ? 0.886 3.604 -16.891 1 92.75 103 ASP A O 1
ATOM 786 N N . CYS A 1 104 ? -0.609 5.008 -16.047 1 93.44 104 CYS A N 1
ATOM 787 C CA . CYS A 1 104 ? -1.141 4.043 -15.094 1 93.44 104 CYS A CA 1
ATOM 788 C C . CYS A 1 104 ? -1.995 2.992 -15.797 1 93.44 104 CYS A C 1
ATOM 790 O O . CYS A 1 104 ? -2.85 3.328 -16.609 1 93.44 104 CYS A O 1
ATOM 792 N N . GLY A 1 105 ? -1.799 1.779 -15.508 1 86.94 105 GLY A N 1
ATOM 793 C CA . GLY A 1 105 ? -2.562 0.694 -16.109 1 86.94 105 GLY A CA 1
ATOM 794 C C . GLY A 1 105 ? -4.051 0.786 -15.828 1 86.94 105 GLY A C 1
ATOM 795 O O . GLY A 1 105 ? -4.863 0.216 -16.562 1 86.94 105 GLY A O 1
ATOM 796 N N . PHE A 1 106 ? -4.398 1.476 -14.797 1 83.5 106 PHE A N 1
ATOM 797 C CA . PHE A 1 106 ? -5.797 1.626 -14.422 1 83.5 106 PHE A CA 1
ATOM 798 C C . PHE A 1 106 ? -6.582 2.334 -15.516 1 83.5 106 PHE A C 1
ATOM 800 O O . PHE A 1 106 ? -7.801 2.168 -15.625 1 83.5 106 PHE A O 1
ATOM 807 N N . THR A 1 107 ? -5.844 3.09 -16.219 1 84 107 THR A N 1
ATOM 808 C CA . THR A 1 107 ? -6.484 3.803 -17.328 1 84 107 THR A CA 1
ATOM 809 C C . THR A 1 107 ? -7.055 2.82 -18.344 1 84 107 THR A C 1
ATOM 811 O O . THR A 1 107 ? -8.055 3.113 -19 1 84 107 THR A O 1
ATOM 814 N N . HIS A 1 108 ? -6.477 1.638 -18.359 1 82 108 HIS A N 1
ATOM 815 C CA . HIS A 1 108 ? -6.898 0.654 -19.359 1 82 108 HIS A CA 1
ATOM 816 C C . HIS A 1 108 ? -7.602 -0.527 -18.688 1 82 108 HIS A C 1
ATOM 818 O O . HIS A 1 108 ? -8.039 -1.453 -19.375 1 82 108 HIS A O 1
ATOM 824 N N . ALA A 1 109 ? -7.684 -0.421 -17.453 1 84.19 109 ALA A N 1
ATOM 825 C CA . ALA A 1 109 ? -8.359 -1.496 -16.719 1 84.19 109 ALA A CA 1
ATOM 826 C C . ALA A 1 109 ? -9.875 -1.329 -16.781 1 84.19 109 ALA A C 1
ATOM 828 O O . ALA A 1 109 ? -10.383 -0.206 -16.75 1 84.19 109 ALA A O 1
ATOM 829 N N . SER A 1 110 ? -10.586 -2.377 -17.016 1 92.56 110 SER A N 1
ATOM 830 C CA . SER A 1 110 ? -12.047 -2.377 -16.922 1 92.56 110 SER A CA 1
ATOM 831 C C . SER A 1 110 ? -12.562 -3.633 -16.234 1 92.56 110 SER A C 1
ATOM 833 O O . SER A 1 110 ? -11.938 -4.695 -16.312 1 92.56 110 SER A O 1
ATOM 835 N N . SER A 1 111 ? -13.672 -3.391 -15.555 1 96.69 111 SER A N 1
ATOM 836 C CA . SER A 1 111 ? -14.305 -4.52 -14.875 1 96.69 111 SER A CA 1
ATOM 837 C C . SER A 1 111 ? -14.656 -5.629 -15.867 1 96.69 111 SER A C 1
ATOM 839 O O . SER A 1 111 ? -14.477 -6.812 -15.57 1 96.69 111 SER A O 1
ATOM 841 N N . ALA A 1 112 ? -15.047 -5.262 -17.078 1 96.81 112 ALA A N 1
ATOM 842 C CA . ALA A 1 112 ? -15.422 -6.238 -18.094 1 96.81 112 ALA A CA 1
ATOM 843 C C . ALA A 1 112 ? -14.234 -7.117 -18.469 1 96.81 112 ALA A C 1
ATOM 845 O O . ALA A 1 112 ? -14.359 -8.344 -18.562 1 96.81 112 ALA A O 1
ATOM 846 N N . VAL A 1 113 ? -13.141 -6.492 -18.656 1 96 113 VAL A N 1
ATOM 847 C CA . VAL A 1 113 ? -11.93 -7.215 -19.031 1 96 113 VAL A CA 1
ATOM 848 C C . VAL A 1 113 ? -11.5 -8.141 -17.891 1 96 113 VAL A C 1
ATOM 850 O O . VAL A 1 113 ? -11.172 -9.305 -18.125 1 96 113 VAL A O 1
ATOM 853 N N . LEU A 1 114 ? -11.508 -7.672 -16.703 1 97.44 114 LEU A N 1
ATOM 854 C CA . LEU A 1 114 ? -11.078 -8.461 -15.555 1 97.44 114 LEU A CA 1
ATOM 855 C C . LEU A 1 114 ? -12.008 -9.648 -15.328 1 97.44 114 LEU A C 1
ATOM 857 O O . LEU A 1 114 ? -11.547 -10.773 -15.102 1 97.44 114 LEU A O 1
ATOM 861 N N . LEU A 1 115 ? -13.297 -9.398 -15.422 1 98.38 115 LEU A N 1
ATOM 862 C CA . LEU A 1 115 ? -14.266 -10.469 -15.242 1 98.38 115 LEU A CA 1
ATOM 863 C C . LEU A 1 115 ? -14.109 -11.539 -16.312 1 98.38 115 LEU A C 1
ATOM 865 O O . LEU A 1 115 ? -14.227 -12.734 -16.031 1 98.38 115 LEU A O 1
ATOM 869 N N . ASP A 1 116 ? -13.867 -11.109 -17.5 1 98 116 ASP A N 1
ATOM 870 C CA . ASP A 1 116 ? -13.625 -12.055 -18.578 1 98 116 ASP A CA 1
ATOM 871 C C . ASP A 1 116 ? -12.375 -12.891 -18.312 1 98 116 ASP A C 1
ATOM 873 O O . ASP A 1 116 ? -12.367 -14.102 -18.547 1 98 116 ASP A O 1
ATOM 877 N N . LYS A 1 117 ? -11.336 -12.25 -17.859 1 97.75 117 LYS A N 1
ATOM 878 C CA . LYS A 1 117 ? -10.102 -12.953 -17.547 1 97.75 117 LYS A CA 1
ATOM 879 C C . LYS A 1 117 ? -10.32 -13.953 -16.406 1 97.75 117 LYS A C 1
ATOM 881 O O . LYS A 1 117 ? -9.742 -15.039 -16.422 1 97.75 117 LYS A O 1
ATOM 886 N N . MET A 1 118 ? -11.117 -13.594 -15.461 1 98.38 118 MET A N 1
ATOM 887 C CA . MET A 1 118 ? -11.469 -14.508 -14.375 1 98.38 118 MET A CA 1
ATOM 888 C C . MET A 1 118 ? -12.148 -15.766 -14.922 1 98.38 118 MET A C 1
ATOM 890 O O . MET A 1 118 ? -11.758 -16.875 -14.586 1 98.38 118 MET A O 1
ATOM 894 N N . ARG A 1 119 ? -13.086 -15.555 -15.812 1 98.25 119 ARG A N 1
ATOM 895 C CA . ARG A 1 119 ? -13.805 -16.672 -16.406 1 98.25 119 ARG A CA 1
ATOM 896 C C . ARG A 1 119 ? -12.867 -17.562 -17.219 1 98.25 119 ARG A C 1
ATOM 898 O O . ARG A 1 119 ? -12.922 -18.797 -17.109 1 98.25 119 ARG A O 1
ATOM 905 N N . ARG A 1 120 ? -12.039 -16.938 -17.938 1 97.75 120 ARG A N 1
ATOM 906 C CA . ARG A 1 120 ? -11.109 -17.688 -18.781 1 97.75 120 ARG A CA 1
ATOM 907 C C . ARG A 1 120 ? -10.125 -18.5 -17.938 1 97.75 120 ARG A C 1
ATOM 909 O O . ARG A 1 120 ? -9.648 -19.547 -18.375 1 97.75 120 ARG A O 1
ATOM 916 N N . ARG A 1 121 ? -9.906 -18 -16.781 1 97.12 121 ARG A N 1
ATOM 917 C CA . ARG A 1 121 ? -8.977 -18.688 -15.891 1 97.12 121 ARG A CA 1
ATOM 918 C C . ARG A 1 121 ? -9.695 -19.75 -15.062 1 97.12 121 ARG A C 1
ATOM 920 O O . ARG A 1 121 ? -9.086 -20.391 -14.195 1 97.12 121 ARG A O 1
ATOM 927 N N . GLY A 1 122 ? -10.984 -19.875 -15.258 1 97.31 122 GLY A N 1
ATOM 928 C CA . GLY A 1 122 ? -11.734 -20.969 -14.664 1 97.31 122 GLY A CA 1
ATOM 929 C C . GLY A 1 122 ? -12.383 -20.609 -13.336 1 97.31 122 GLY A C 1
ATOM 930 O O . GLY A 1 122 ? -12.781 -21.484 -12.57 1 97.31 122 GLY A O 1
ATOM 931 N N . ILE A 1 123 ? -12.406 -19.328 -13.055 1 98.56 123 ILE A N 1
ATOM 932 C CA . ILE A 1 123 ? -13.109 -18.922 -11.852 1 98.56 123 ILE A CA 1
ATOM 933 C C . ILE A 1 123 ? -14.609 -19.203 -12 1 98.56 123 ILE A C 1
ATOM 935 O O . ILE A 1 123 ? -15.195 -18.906 -13.039 1 98.56 123 ILE A O 1
ATOM 939 N N . GLY A 1 124 ? -15.219 -19.781 -10.961 1 98 124 GLY A N 1
ATOM 940 C CA . GLY A 1 124 ? -16.641 -20.109 -11.008 1 98 124 GLY A CA 1
ATOM 941 C C . GLY A 1 124 ? -17.531 -18.891 -11.219 1 98 124 GLY A C 1
ATOM 942 O O . GLY A 1 124 ? -17.234 -17.812 -10.703 1 98 124 GLY A O 1
ATOM 943 N N . GLU A 1 125 ? -18.578 -19.109 -11.898 1 98.38 125 GLU A N 1
ATOM 944 C CA . GLU A 1 125 ? -19.469 -18.016 -12.266 1 98.38 125 GLU A CA 1
ATOM 945 C C . GLU A 1 125 ? -20.016 -17.312 -11.031 1 98.38 125 GLU A C 1
ATOM 947 O O . GLU A 1 125 ? -20.25 -16.109 -11.047 1 98.38 125 GLU A O 1
ATOM 952 N N . GLU A 1 126 ? -20.297 -18.031 -10.023 1 98.38 126 GLU A N 1
ATOM 953 C CA . GLU A 1 126 ? -20.797 -17.422 -8.797 1 98.38 126 GLU A CA 1
ATOM 954 C C . GLU A 1 126 ? -19.812 -16.406 -8.234 1 98.38 126 GLU A C 1
ATOM 956 O O . GLU A 1 126 ? -20.203 -15.312 -7.832 1 98.38 126 GLU A O 1
ATOM 961 N N . ALA A 1 127 ? -18.562 -16.812 -8.156 1 98.44 127 ALA A N 1
ATOM 962 C CA . ALA A 1 127 ? -17.516 -15.914 -7.668 1 98.44 127 ALA A CA 1
ATOM 963 C C . ALA A 1 127 ? -17.359 -14.703 -8.594 1 98.44 127 ALA A C 1
ATOM 965 O O . ALA A 1 127 ? -17.203 -13.578 -8.125 1 98.44 127 ALA A O 1
ATOM 966 N N . VAL A 1 128 ? -17.375 -14.938 -9.852 1 98.62 128 VAL A N 1
ATOM 967 C CA . VAL A 1 128 ? -17.281 -13.875 -10.852 1 98.62 128 VAL A CA 1
ATOM 968 C C . VAL A 1 128 ? -18.406 -12.867 -10.648 1 98.62 128 VAL A C 1
ATOM 970 O O . VAL A 1 128 ? -18.156 -11.656 -10.594 1 98.62 128 VAL A O 1
ATOM 973 N N . GLU A 1 129 ? -19.578 -13.359 -10.508 1 98.56 129 GLU A N 1
ATOM 974 C CA . GLU A 1 129 ? -20.734 -12.484 -10.367 1 98.56 129 GLU A CA 1
ATOM 975 C C . GLU A 1 129 ? -20.703 -11.727 -9.039 1 98.56 129 GLU A C 1
ATOM 977 O O . GLU A 1 129 ? -21.109 -10.562 -8.969 1 98.56 129 GLU A O 1
ATOM 982 N N . THR A 1 130 ? -20.25 -12.375 -8.047 1 98.5 130 THR A N 1
ATOM 983 C CA . THR A 1 130 ? -20.109 -11.734 -6.742 1 98.5 130 THR A CA 1
ATOM 984 C C . THR A 1 130 ? -19.172 -10.531 -6.824 1 98.5 130 THR A C 1
ATOM 986 O O . THR A 1 130 ? -19.406 -9.516 -6.156 1 98.5 130 THR A O 1
ATOM 989 N N . MET A 1 131 ? -18.141 -10.617 -7.641 1 98.44 131 MET A N 1
ATOM 990 C CA . MET A 1 131 ? -17.125 -9.562 -7.719 1 98.44 131 MET A CA 1
ATOM 991 C C . MET A 1 131 ? -17.516 -8.5 -8.734 1 98.44 131 MET A C 1
ATOM 993 O O . MET A 1 131 ? -16.906 -7.434 -8.797 1 98.44 131 MET A O 1
ATOM 997 N N . ARG A 1 132 ? -18.547 -8.695 -9.547 1 98.5 132 ARG A N 1
ATOM 998 C CA . ARG A 1 132 ? -18.906 -7.781 -10.625 1 98.5 132 ARG A CA 1
ATOM 999 C C . ARG A 1 132 ? -19.188 -6.383 -10.078 1 98.5 132 ARG A C 1
ATOM 1001 O O . ARG A 1 132 ? -18.578 -5.406 -10.531 1 98.5 132 ARG A O 1
ATOM 1008 N N . GLY A 1 133 ? -20.094 -6.246 -9.148 1 97.94 133 GLY A N 1
ATOM 1009 C CA . GLY A 1 133 ? -20.422 -4.953 -8.57 1 97.94 133 GLY A CA 1
ATOM 1010 C C . GLY A 1 133 ? -19.219 -4.215 -8.016 1 97.94 133 GLY A C 1
ATOM 1011 O O . GLY A 1 133 ? -18.953 -3.078 -8.414 1 97.94 133 GLY A O 1
ATOM 1012 N N . PRO A 1 134 ? -18.547 -4.844 -7.082 1 97.31 134 PRO A N 1
ATOM 1013 C CA . PRO A 1 134 ? -17.344 -4.227 -6.508 1 97.31 134 PRO A CA 1
ATOM 1014 C C . PRO A 1 134 ? -16.344 -3.799 -7.57 1 97.31 134 PRO A C 1
ATOM 1016 O O . PRO A 1 134 ? -15.773 -2.707 -7.484 1 97.31 134 PRO A O 1
ATOM 1019 N N . LEU A 1 135 ? -16.094 -4.637 -8.57 1 97.25 135 LEU A N 1
ATOM 1020 C CA . LEU A 1 135 ? -15.133 -4.324 -9.625 1 97.25 135 LEU A CA 1
ATOM 1021 C C . LEU A 1 135 ? -15.617 -3.152 -10.477 1 97.25 135 LEU A C 1
ATOM 1023 O O . LEU A 1 135 ? -14.836 -2.268 -10.828 1 97.25 135 LEU A O 1
ATOM 1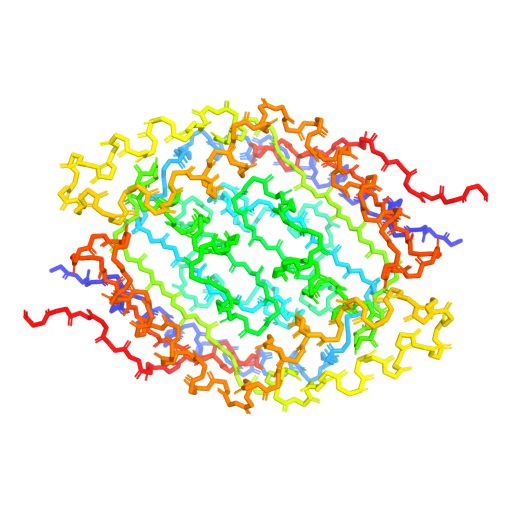027 N N . GLU A 1 136 ? -16.875 -3.145 -10.82 1 96.94 136 GLU A N 1
ATOM 1028 C CA . GLU A 1 136 ? -17.453 -2.049 -11.594 1 96.94 136 GLU A CA 1
ATOM 1029 C C . GLU A 1 136 ? -17.312 -0.721 -10.852 1 96.94 136 GLU A C 1
ATOM 1031 O O . GLU A 1 136 ? -16.953 0.295 -11.453 1 96.94 136 GLU A O 1
ATOM 1036 N N . THR A 1 137 ? -17.578 -0.78 -9.586 1 95.19 137 THR A N 1
ATOM 1037 C CA . THR A 1 137 ? -17.516 0.42 -8.758 1 95.19 137 THR A CA 1
ATOM 1038 C C . THR A 1 137 ? -16.078 0.913 -8.625 1 95.19 137 THR A C 1
ATOM 1040 O O . THR A 1 137 ? -15.828 2.119 -8.617 1 95.19 137 THR A O 1
ATOM 1043 N N . TYR A 1 138 ? -15.148 0.059 -8.555 1 94.56 138 TYR A N 1
ATOM 1044 C CA . TYR A 1 138 ? -13.766 0.397 -8.266 1 94.56 138 TYR A CA 1
ATOM 1045 C C . TYR A 1 138 ? -13.016 0.78 -9.531 1 94.56 138 TYR A C 1
ATOM 1047 O O . TYR A 1 138 ? -12.242 1.744 -9.539 1 94.56 138 TYR A O 1
ATOM 1055 N N . LEU A 1 139 ? -13.219 0.064 -10.602 1 94.5 139 LEU A N 1
ATOM 1056 C CA . LEU A 1 139 ? -12.336 0.158 -11.758 1 94.5 139 LEU A CA 1
ATOM 1057 C C . LEU A 1 139 ? -12.914 1.107 -12.805 1 94.5 139 LEU A C 1
ATOM 1059 O O . LEU A 1 139 ? -12.18 1.907 -13.391 1 94.5 139 LEU A O 1
ATOM 1063 N N . ASP A 1 140 ? -14.102 1.099 -13.031 1 94.38 140 ASP A N 1
ATOM 1064 C CA . ASP A 1 140 ? -14.68 1.639 -14.266 1 94.38 140 ASP A CA 1
ATOM 1065 C C . ASP A 1 140 ? -14.719 3.164 -14.227 1 94.38 140 ASP A C 1
ATOM 1067 O O . ASP A 1 140 ? -14.531 3.82 -15.25 1 94.38 140 ASP A O 1
ATOM 1071 N N . PRO A 1 141 ? -14.867 3.777 -13.039 1 89.12 141 PRO A N 1
ATOM 1072 C CA . PRO A 1 141 ? -14.922 5.242 -13.047 1 89.12 141 PRO A CA 1
ATOM 1073 C C . PRO A 1 141 ? -13.547 5.887 -13.164 1 89.12 141 PRO A C 1
ATOM 1075 O O . PRO A 1 141 ? -13.445 7.098 -13.383 1 89.12 141 PRO A O 1
ATOM 1078 N N . HIS A 1 142 ? -12.461 5.18 -13.086 1 85.25 142 HIS A N 1
ATOM 1079 C CA . HIS A 1 142 ? -11.141 5.762 -12.906 1 85.25 142 HIS A CA 1
ATOM 1080 C C . HIS A 1 142 ? -10.289 5.605 -14.164 1 85.25 142 HIS A C 1
ATOM 1082 O O . HIS A 1 142 ? -9.445 4.711 -14.242 1 85.25 142 HIS A O 1
ATOM 1088 N N . THR A 1 143 ? -10.391 6.586 -15.055 1 87.19 143 THR A N 1
ATOM 1089 C CA . THR A 1 143 ? -9.773 6.449 -16.375 1 87.19 143 THR A CA 1
ATOM 1090 C C . THR A 1 143 ? -8.703 7.523 -16.578 1 87.19 143 THR A C 1
ATOM 1092 O O . THR A 1 143 ? -8.031 7.539 -17.609 1 87.19 143 THR A O 1
ATOM 1095 N N . ASP A 1 144 ? -8.555 8.422 -15.68 1 94.69 144 ASP A N 1
ATOM 1096 C CA . ASP A 1 144 ? -7.582 9.5 -15.789 1 94.69 144 ASP A CA 1
ATOM 1097 C C . ASP A 1 144 ? -6.805 9.672 -14.484 1 94.69 144 ASP A C 1
ATOM 1099 O O . ASP A 1 144 ? -7.363 10.117 -13.484 1 94.69 144 ASP A O 1
ATOM 1103 N N . PRO A 1 145 ? -5.523 9.461 -14.586 1 96.62 145 PRO A N 1
ATOM 1104 C CA . PRO A 1 145 ? -4.734 9.469 -13.352 1 96.62 145 PRO A CA 1
ATOM 1105 C C . PRO A 1 145 ? -4.754 10.82 -12.648 1 96.62 145 PRO A C 1
ATOM 1107 O O . PRO A 1 145 ? -4.809 10.883 -11.414 1 96.62 145 PRO A O 1
ATOM 1110 N N . GLU A 1 146 ? -4.641 11.906 -13.414 1 97.75 146 GLU A N 1
ATOM 1111 C CA . GLU A 1 146 ? -4.676 13.227 -12.789 1 97.75 146 GLU A CA 1
ATOM 1112 C C . GLU A 1 146 ? -6.027 13.484 -12.117 1 97.75 146 GLU A C 1
ATOM 1114 O O . GLU A 1 146 ? -6.082 13.984 -10.992 1 97.75 146 GLU A O 1
ATOM 1119 N N . GLN A 1 147 ? -7.086 13.148 -12.797 1 96.94 147 GLN A N 1
ATOM 1120 C CA . GLN A 1 147 ? -8.414 13.312 -12.219 1 96.94 147 GLN A CA 1
ATOM 1121 C C . GLN A 1 147 ? -8.594 12.43 -10.992 1 96.94 147 GLN A C 1
ATOM 1123 O O . GLN A 1 147 ? -9.273 12.812 -10.039 1 96.94 147 GLN A O 1
ATOM 1128 N N . ASN A 1 148 ? -8.031 11.266 -11.047 1 96.44 148 ASN A N 1
ATOM 1129 C CA . ASN A 1 148 ? -8.086 10.383 -9.891 1 96.44 148 ASN A CA 1
ATOM 1130 C C . ASN A 1 148 ? -7.418 11.008 -8.664 1 96.44 148 ASN A C 1
ATOM 1132 O O . ASN A 1 148 ? -7.953 10.945 -7.562 1 96.44 148 ASN A O 1
ATOM 1136 N N . VAL A 1 149 ? -6.242 11.625 -8.891 1 98.5 149 VAL A N 1
ATOM 1137 C CA . VAL A 1 149 ? -5.543 12.312 -7.809 1 98.5 149 VAL A CA 1
ATOM 1138 C C . VAL A 1 149 ? -6.426 13.422 -7.242 1 98.5 149 VAL A C 1
ATOM 1140 O O . VAL A 1 149 ? -6.59 13.531 -6.023 1 98.5 149 VAL A O 1
ATOM 1143 N N . ARG A 1 150 ? -7.027 14.219 -8.086 1 98.38 150 ARG A N 1
ATOM 1144 C CA . ARG A 1 150 ? -7.891 15.312 -7.648 1 98.38 150 ARG A CA 1
ATOM 1145 C C . ARG A 1 150 ? -9.07 14.781 -6.836 1 98.38 150 ARG A C 1
ATOM 1147 O O . ARG A 1 150 ? -9.445 15.375 -5.82 1 98.38 150 ARG A O 1
ATOM 1154 N N . ARG A 1 151 ? -9.641 13.734 -7.289 1 97.44 151 ARG A N 1
ATOM 1155 C CA . ARG A 1 151 ? -10.789 13.141 -6.609 1 97.44 151 ARG A CA 1
ATOM 1156 C C . ARG A 1 151 ? -10.398 12.641 -5.219 1 97.44 151 ARG A C 1
ATOM 1158 O O . ARG A 1 151 ? -11.141 12.852 -4.254 1 97.44 151 ARG A O 1
ATOM 1165 N N . VAL A 1 152 ? -9.305 11.945 -5.129 1 98.38 152 VAL A N 1
ATOM 1166 C CA . VAL A 1 152 ? -8.859 11.43 -3.84 1 98.38 152 VAL A CA 1
ATOM 1167 C C . VAL A 1 152 ? -8.57 12.586 -2.889 1 98.38 152 VAL A C 1
ATOM 1169 O O . VAL A 1 152 ? -8.977 12.562 -1.725 1 98.38 152 VAL A O 1
ATOM 1172 N N . VAL A 1 153 ? -7.859 13.633 -3.389 1 98.62 153 VAL A N 1
ATOM 1173 C CA . VAL A 1 153 ? -7.559 14.797 -2.564 1 98.62 153 VAL A CA 1
ATOM 1174 C C . VAL A 1 153 ? -8.859 15.414 -2.051 1 98.62 153 VAL A C 1
ATOM 1176 O O . VAL A 1 153 ? -8.992 15.68 -0.855 1 98.62 153 VAL A O 1
ATOM 1179 N N . GLN A 1 154 ? -9.773 15.641 -2.949 1 97.94 154 GLN A N 1
ATOM 1180 C CA . GLN A 1 154 ? -11.047 16.25 -2.574 1 97.94 154 GLN A CA 1
ATOM 1181 C C . GLN A 1 154 ? -11.789 15.406 -1.547 1 97.94 154 GLN A C 1
ATOM 1183 O O . GLN A 1 154 ? -12.328 15.93 -0.572 1 97.94 154 GLN A O 1
ATOM 1188 N N . LEU A 1 155 ? -11.812 14.18 -1.782 1 98.12 155 LEU A N 1
ATOM 1189 C CA . LEU A 1 155 ? -12.492 13.25 -0.882 1 98.12 155 LEU A CA 1
ATOM 1190 C C . LEU A 1 155 ? -11.906 13.336 0.525 1 98.12 155 LEU A C 1
ATOM 1192 O O . LEU A 1 155 ? -12.648 13.445 1.504 1 98.12 155 LEU A O 1
ATOM 1196 N N . LEU A 1 156 ? -10.594 13.297 0.609 1 98.5 156 LEU A N 1
ATOM 1197 C CA . LEU A 1 156 ? -9.945 13.305 1.915 1 98.5 156 LEU A CA 1
ATOM 1198 C C . LEU A 1 156 ? -10.133 14.641 2.615 1 98.5 156 LEU A C 1
ATOM 1200 O O . LEU A 1 156 ? -10.312 14.695 3.834 1 98.5 156 LEU A O 1
ATOM 1204 N N . ARG A 1 157 ? -10.156 15.695 1.895 1 97.38 157 ARG A N 1
ATOM 1205 C CA . ARG A 1 157 ? -10.305 17.031 2.457 1 97.38 157 ARG A CA 1
ATOM 1206 C C . ARG A 1 157 ? -11.719 17.25 2.998 1 97.38 157 ARG A C 1
ATOM 1208 O O . ARG A 1 157 ? -11.922 18.016 3.932 1 97.38 157 ARG A O 1
ATOM 1215 N N . THR A 1 158 ? -12.68 16.516 2.438 1 97.44 158 THR A N 1
ATOM 1216 C CA . THR A 1 158 ? -14.07 16.797 2.791 1 97.44 158 THR A CA 1
ATOM 1217 C C . THR A 1 158 ? -14.641 15.648 3.623 1 97.44 158 THR A C 1
ATOM 1219 O O . THR A 1 158 ? -15.781 15.727 4.098 1 97.44 158 THR A O 1
ATOM 1222 N N . HIS A 1 159 ? -13.93 14.617 3.736 1 98.44 159 HIS A N 1
ATOM 1223 C CA . HIS A 1 159 ? -14.43 13.469 4.492 1 98.44 159 HIS A CA 1
ATOM 1224 C C . HIS A 1 159 ? -14.688 13.844 5.949 1 98.44 159 HIS A C 1
ATOM 1226 O O . HIS A 1 159 ? -13.805 14.367 6.629 1 98.44 159 HIS A O 1
ATOM 1232 N N . PRO A 1 160 ? -15.797 13.484 6.516 1 98.31 160 PRO A N 1
ATOM 1233 C CA . PRO A 1 160 ? -16.188 13.961 7.844 1 98.31 160 PRO A CA 1
ATOM 1234 C C . PRO A 1 160 ? -15.367 13.328 8.969 1 98.31 160 PRO A C 1
ATOM 1236 O O . PRO A 1 160 ? -15.352 13.836 10.094 1 98.31 160 PRO A O 1
ATOM 1239 N N . ALA A 1 161 ? -14.719 12.281 8.648 1 98.69 161 ALA A N 1
ATOM 1240 C CA . ALA A 1 161 ? -13.984 11.57 9.695 1 98.69 161 ALA A CA 1
ATOM 1241 C C . ALA A 1 161 ? -12.578 12.133 9.852 1 98.69 161 ALA A C 1
ATOM 1243 O O . ALA A 1 161 ? -11.852 11.766 10.781 1 98.69 161 ALA A O 1
ATOM 1244 N N . PHE A 1 162 ? -12.125 12.945 8.953 1 98.62 162 PHE A N 1
ATOM 1245 C CA . PHE A 1 162 ? -10.805 13.562 9.047 1 98.62 162 PHE A CA 1
ATOM 1246 C C . PHE A 1 162 ? -10.898 14.945 9.68 1 98.62 162 PHE A C 1
ATOM 1248 O O . PHE A 1 162 ? -11.914 15.625 9.539 1 98.62 162 PHE A O 1
ATOM 1255 N N . PRO A 1 163 ? -9.828 15.328 10.422 1 97.5 163 PRO A N 1
ATOM 1256 C CA . PRO A 1 163 ? -9.828 16.719 10.906 1 97.5 163 PRO A CA 1
ATOM 1257 C C . PRO A 1 163 ? -9.867 17.734 9.766 1 97.5 163 PRO A C 1
ATOM 1259 O O . PRO A 1 163 ? -9.234 17.531 8.727 1 97.5 163 PRO A O 1
ATOM 1262 N N . PRO A 1 164 ? -10.547 18.797 10 1 94.44 164 PRO A N 1
ATOM 1263 C CA . PRO A 1 164 ? -10.68 19.797 8.938 1 94.44 164 PRO A CA 1
ATOM 1264 C C . PRO A 1 164 ? -9.344 20.438 8.562 1 94.44 164 PRO A C 1
ATOM 1266 O O . PRO A 1 164 ? -9.219 21.016 7.484 1 94.44 164 PRO A O 1
ATOM 1269 N N . ASP A 1 165 ? -8.359 20.297 9.445 1 95.31 165 ASP A N 1
ATOM 1270 C CA . ASP A 1 165 ? -7.078 20.969 9.188 1 95.31 165 ASP A CA 1
ATOM 1271 C C . ASP A 1 165 ? -6.078 20 8.555 1 95.31 165 ASP A C 1
ATOM 1273 O O . ASP A 1 165 ? -4.902 20.328 8.391 1 95.31 165 ASP A O 1
ATOM 1277 N N . ILE A 1 166 ? -6.523 18.781 8.25 1 97.06 166 ILE A N 1
ATOM 1278 C CA . ILE A 1 166 ? -5.621 17.891 7.535 1 97.06 166 ILE A CA 1
ATOM 1279 C C . ILE A 1 166 ? -5.25 18.5 6.188 1 97.06 166 ILE A C 1
ATOM 1281 O O . ILE A 1 166 ? -6.113 19.016 5.469 1 97.06 166 ILE A O 1
ATOM 1285 N N . VAL A 1 167 ? -3.963 18.547 5.875 1 98.25 167 VAL A N 1
ATOM 1286 C CA . VAL A 1 167 ? -3.48 19.078 4.605 1 98.25 167 VAL A CA 1
ATOM 1287 C C . VAL A 1 167 ? -3.279 17.938 3.607 1 98.25 167 VAL A C 1
ATOM 1289 O O . VAL A 1 167 ? -2.615 16.953 3.914 1 98.25 167 VAL A O 1
ATOM 1292 N N . VAL A 1 168 ? -3.885 18.062 2.48 1 98.69 168 VAL A N 1
ATOM 1293 C CA . VAL A 1 168 ? -3.77 17.016 1.47 1 98.69 168 VAL A CA 1
ATOM 1294 C C . VAL A 1 168 ? -3.297 17.625 0.15 1 98.69 168 VAL A C 1
ATOM 1296 O O . VAL A 1 168 ? -3.943 18.516 -0.397 1 98.69 168 VAL A O 1
ATOM 1299 N N . HIS A 1 169 ? -2.125 17.125 -0.327 1 98.88 169 HIS A N 1
ATOM 1300 C CA . HIS A 1 169 ? -1.571 17.531 -1.612 1 98.88 169 HIS A CA 1
ATOM 1301 C C . HIS A 1 169 ? -1.732 16.438 -2.658 1 98.88 169 HIS A C 1
ATOM 1303 O O . HIS A 1 169 ? -1.998 15.289 -2.318 1 98.88 169 HIS A O 1
ATOM 1309 N N . GLY A 1 170 ? -1.72 16.875 -3.887 1 98.88 170 GLY A N 1
ATOM 1310 C CA . GLY A 1 170 ? -1.736 15.938 -5.004 1 98.88 170 GLY A CA 1
ATOM 1311 C C . GLY A 1 170 ? -0.569 16.125 -5.953 1 98.88 170 GLY A C 1
ATOM 1312 O O . GLY A 1 170 ? -0.271 17.25 -6.363 1 98.88 170 GLY A O 1
ATOM 1313 N N . LEU A 1 171 ? 0.12 15.07 -6.262 1 98.94 171 LEU A N 1
ATOM 1314 C CA . LEU A 1 171 ? 1.214 15.047 -7.227 1 98.94 171 LEU A CA 1
ATOM 1315 C C . LEU A 1 171 ? 0.964 14 -8.305 1 98.94 171 LEU A C 1
ATOM 1317 O O . LEU A 1 171 ? 0.252 13.016 -8.078 1 98.94 171 LEU A O 1
ATOM 1321 N N . LEU A 1 172 ? 1.492 14.242 -9.438 1 98.88 172 LEU A N 1
ATOM 1322 C CA . LEU A 1 172 ? 1.503 13.266 -10.523 1 98.88 172 LEU A CA 1
ATOM 1323 C C . LEU A 1 172 ? 2.93 12.969 -10.969 1 98.88 172 LEU A C 1
ATOM 1325 O O . LEU A 1 172 ? 3.66 13.875 -11.375 1 98.88 172 LEU A O 1
ATOM 1329 N N . MET A 1 173 ? 3.287 11.734 -10.945 1 98.69 173 MET A N 1
ATOM 1330 C CA . MET A 1 173 ? 4.664 11.344 -11.227 1 98.69 173 MET A CA 1
ATOM 1331 C C . MET A 1 173 ? 4.793 10.781 -12.641 1 98.69 173 MET A C 1
ATOM 1333 O O . MET A 1 173 ? 3.91 10.07 -13.109 1 98.69 173 MET A O 1
ATOM 1337 N N . GLN A 1 174 ? 5.883 11.078 -13.273 1 97.44 174 GLN A N 1
ATOM 1338 C CA . GLN A 1 174 ? 6.34 10.359 -14.461 1 97.44 174 GLN A CA 1
ATOM 1339 C C . GLN A 1 174 ? 7.223 9.172 -14.078 1 97.44 174 GLN A C 1
ATOM 1341 O O . GLN A 1 174 ? 8.398 9.352 -13.742 1 97.44 174 GLN A O 1
ATOM 1346 N N . PRO A 1 175 ? 6.648 7.988 -14.219 1 95.38 175 PRO A N 1
ATOM 1347 C CA . PRO A 1 175 ? 7.355 6.828 -13.672 1 95.38 175 PRO A CA 1
ATOM 1348 C C . PRO A 1 175 ? 8.711 6.598 -14.336 1 95.38 175 PRO A C 1
ATOM 1350 O O . PRO A 1 175 ? 9.602 5.992 -13.727 1 95.38 175 PRO A O 1
ATOM 1353 N N . ALA A 1 176 ? 8.969 7.074 -15.523 1 94.44 176 ALA A N 1
ATOM 1354 C CA . ALA A 1 176 ? 10.242 6.859 -16.219 1 94.44 176 ALA A CA 1
ATOM 1355 C C . ALA A 1 176 ? 11.359 7.68 -15.57 1 94.44 176 ALA A C 1
ATOM 1357 O O . ALA A 1 176 ? 12.469 7.184 -15.375 1 94.44 176 ALA A O 1
ATOM 1358 N N . SER A 1 177 ? 11.047 8.945 -15.164 1 95.44 177 SER A N 1
ATOM 1359 C CA . SER A 1 177 ? 12.078 9.859 -14.68 1 95.44 177 SER A CA 1
ATOM 1360 C C . SER A 1 177 ? 11.992 10.023 -13.164 1 95.44 177 SER A C 1
ATOM 1362 O O . SER A 1 177 ? 12.977 10.383 -12.516 1 95.44 177 SER A O 1
ATOM 1364 N N . GLY A 1 178 ? 10.805 9.852 -12.609 1 97.06 178 GLY A N 1
ATOM 1365 C CA . GLY A 1 178 ? 10.578 10.141 -11.203 1 97.06 178 GLY A CA 1
ATOM 1366 C C . GLY A 1 178 ? 10.195 11.594 -10.945 1 97.06 178 GLY A C 1
ATOM 1367 O O . GLY A 1 178 ? 9.953 11.984 -9.805 1 97.06 178 GLY A O 1
ATOM 1368 N N . SER A 1 179 ? 10.102 12.344 -12.062 1 98.19 179 SER A N 1
ATOM 1369 C CA . SER A 1 179 ? 9.688 13.734 -11.906 1 98.19 179 SER A CA 1
ATOM 1370 C C . SER A 1 179 ? 8.219 13.828 -11.508 1 98.19 179 SER A C 1
ATOM 1372 O O . SER A 1 179 ? 7.41 12.984 -11.898 1 98.19 179 SER A O 1
ATOM 1374 N N . VAL A 1 180 ? 7.91 14.859 -10.688 1 98.62 180 VAL A N 1
ATOM 1375 C CA . VAL A 1 180 ? 6.523 15.039 -10.273 1 98.62 180 VAL A CA 1
ATOM 1376 C C . VAL A 1 180 ? 6.039 16.422 -10.672 1 98.62 180 VAL A C 1
ATOM 1378 O O . VAL A 1 180 ? 6.828 17.375 -10.742 1 98.62 180 VAL A O 1
ATOM 1381 N N . ARG A 1 181 ? 4.848 16.5 -10.93 1 98.38 181 ARG A N 1
ATOM 1382 C CA . ARG A 1 181 ? 4.152 17.766 -11.094 1 98.38 181 ARG A CA 1
ATOM 1383 C C . ARG A 1 181 ? 3.104 17.969 -10.008 1 98.38 181 ARG A C 1
ATOM 1385 O O . ARG A 1 181 ? 2.434 17.016 -9.602 1 98.38 181 ARG A O 1
ATOM 1392 N N . LEU A 1 182 ? 2.988 19.203 -9.594 1 98.75 182 LEU A N 1
ATOM 1393 C CA . LEU A 1 182 ? 1.968 19.547 -8.617 1 98.75 182 LEU A CA 1
ATOM 1394 C C . LEU A 1 182 ? 0.585 19.594 -9.258 1 98.75 182 LEU A C 1
ATOM 1396 O O . LEU A 1 182 ? 0.381 20.281 -10.258 1 98.75 182 LEU A O 1
ATOM 1400 N N . VAL A 1 183 ? -0.34 18.844 -8.758 1 98.69 183 VAL A N 1
ATOM 1401 C CA . VAL A 1 183 ? -1.711 18.797 -9.258 1 98.69 183 VAL A CA 1
ATOM 1402 C C . VAL A 1 183 ? -2.617 19.625 -8.336 1 98.69 183 VAL A C 1
ATOM 1404 O O . VAL A 1 183 ? -3.473 20.375 -8.812 1 98.69 183 VAL A O 1
ATOM 1407 N N . VAL A 1 184 ? -2.459 19.422 -7.035 1 98.62 184 VAL A N 1
ATOM 1408 C CA . VAL A 1 184 ? -3.238 20.141 -6.035 1 98.62 184 VAL A CA 1
ATOM 1409 C C . VAL A 1 184 ? -2.32 20.625 -4.914 1 98.62 184 VAL A C 1
ATOM 1411 O O . VAL A 1 184 ? -1.601 19.828 -4.309 1 98.62 184 VAL A O 1
ATOM 1414 N N . ASP A 1 185 ? -2.24 21.875 -4.672 1 98.31 185 ASP A N 1
ATOM 1415 C CA . ASP A 1 185 ? -1.622 22.438 -3.479 1 98.31 185 ASP A CA 1
ATOM 1416 C C . ASP A 1 185 ? -2.637 22.578 -2.346 1 98.31 185 ASP A C 1
ATOM 1418 O O . ASP A 1 185 ? -3.512 23.438 -2.389 1 98.31 185 ASP A O 1
ATOM 1422 N N . GLY A 1 186 ? -2.486 21.688 -1.382 1 95.88 186 GLY A N 1
ATOM 1423 C CA . GLY A 1 186 ? -3.459 21.641 -0.302 1 95.88 186 GLY A CA 1
ATOM 1424 C C . GLY A 1 186 ? -3.156 22.609 0.818 1 95.88 186 GLY A C 1
ATOM 1425 O O . GLY A 1 186 ? -3.844 22.625 1.841 1 95.88 186 GLY A O 1
ATOM 1426 N N . SER A 1 187 ? -2.146 23.391 0.598 1 89.12 187 SER A N 1
ATOM 1427 C CA . SER A 1 187 ? -1.79 24.359 1.632 1 89.12 187 SER A CA 1
ATOM 1428 C C . SER A 1 187 ? -2.883 25.406 1.808 1 89.12 187 SER A C 1
ATOM 1430 O O . SER A 1 187 ? -3.543 25.781 0.841 1 89.12 187 SER A O 1
ATOM 1432 N N . ARG A 1 188 ? -3.416 25.406 2.984 1 70.5 188 ARG A N 1
ATOM 1433 C CA . ARG A 1 188 ? -4.457 26.391 3.295 1 70.5 188 ARG A CA 1
ATOM 1434 C C . ARG A 1 188 ? -3.895 27.797 3.301 1 70.5 188 ARG A C 1
ATOM 1436 O O . ARG A 1 188 ? -2.736 28.016 3.662 1 70.5 188 ARG A O 1
ATOM 1443 N N . ASP A 1 189 ? -4.535 28.672 2.506 1 53.53 189 ASP A N 1
ATOM 1444 C CA . ASP A 1 189 ? -4.25 30.094 2.648 1 53.53 189 ASP A CA 1
ATOM 1445 C C . ASP A 1 189 ? -4.418 30.547 4.098 1 53.53 189 ASP A C 1
ATOM 1447 O O . ASP A 1 189 ? -5.227 29.984 4.84 1 53.53 189 ASP A O 1
ATOM 1451 N N . MET B 1 1 ? 10.469 29.062 7.277 1 72.19 1 MET B N 1
ATOM 1452 C CA . MET B 1 1 ? 10.641 27.625 7.32 1 72.19 1 MET B CA 1
ATOM 1453 C C . MET B 1 1 ? 9.93 26.953 6.148 1 72.19 1 MET B C 1
ATOM 1455 O O . MET B 1 1 ? 8.828 27.344 5.777 1 72.19 1 MET B O 1
ATOM 1459 N N . THR B 1 2 ? 10.586 26.109 5.348 1 89.06 2 THR B N 1
ATOM 1460 C CA . THR B 1 2 ? 10.055 25.5 4.133 1 89.06 2 THR B CA 1
ATOM 1461 C C . THR B 1 2 ? 9.016 24.422 4.469 1 89.06 2 THR B C 1
ATOM 1463 O O . THR B 1 2 ? 9.125 23.75 5.496 1 89.06 2 THR B O 1
ATOM 1466 N N . THR B 1 3 ? 7.906 24.547 3.838 1 94.31 3 THR B N 1
ATOM 1467 C CA . THR B 1 3 ? 6.863 23.562 4.047 1 94.31 3 THR B CA 1
ATOM 1468 C C . THR B 1 3 ? 7.297 22.188 3.516 1 94.31 3 THR B C 1
ATOM 1470 O O . THR B 1 3 ? 8.266 22.094 2.754 1 94.31 3 THR B O 1
ATOM 1473 N N . LEU B 1 4 ? 6.625 21.203 3.939 1 95.62 4 LEU B N 1
ATOM 1474 C CA . LEU B 1 4 ? 6.898 19.859 3.459 1 95.62 4 LEU B CA 1
ATOM 1475 C C . LEU B 1 4 ? 6.77 19.781 1.94 1 95.62 4 LEU B C 1
ATOM 1477 O O . LEU B 1 4 ? 7.629 19.203 1.269 1 95.62 4 LEU B O 1
ATOM 1481 N N . LEU B 1 5 ? 5.727 20.375 1.396 1 97.62 5 LEU B N 1
ATOM 1482 C CA . LEU B 1 5 ? 5.508 20.344 -0.046 1 97.62 5 LEU B CA 1
ATOM 1483 C C . LEU B 1 5 ? 6.66 21.016 -0.782 1 97.62 5 LEU B C 1
ATOM 1485 O O . LEU B 1 5 ? 7.164 20.484 -1.774 1 97.62 5 LEU B O 1
ATOM 1489 N N . GLN B 1 6 ? 7.062 22.156 -0.278 1 97.44 6 GLN B N 1
ATOM 1490 C CA . GLN B 1 6 ? 8.172 22.875 -0.892 1 97.44 6 GLN B CA 1
ATOM 1491 C C . GLN B 1 6 ? 9.453 22.047 -0.85 1 97.44 6 GLN B C 1
ATOM 1493 O O . GLN B 1 6 ? 10.203 22 -1.825 1 97.44 6 GLN B O 1
ATOM 1498 N N . ASP B 1 7 ? 9.648 21.438 0.271 1 97.62 7 ASP B N 1
ATOM 1499 C CA . ASP B 1 7 ? 10.82 20.578 0.421 1 97.62 7 ASP B CA 1
ATOM 1500 C C . ASP B 1 7 ? 10.789 19.422 -0.588 1 97.62 7 ASP B C 1
ATOM 1502 O O . ASP B 1 7 ? 11.812 19.109 -1.206 1 97.62 7 ASP B O 1
ATOM 1506 N N . ILE B 1 8 ? 9.664 18.797 -0.748 1 98.19 8 ILE B N 1
ATOM 1507 C CA . ILE B 1 8 ? 9.492 17.672 -1.651 1 98.19 8 ILE B CA 1
ATOM 1508 C C . ILE B 1 8 ? 9.734 18.125 -3.092 1 98.19 8 ILE B C 1
ATOM 1510 O O . ILE B 1 8 ? 10.477 17.469 -3.832 1 98.19 8 ILE B O 1
ATOM 1514 N N . LEU B 1 9 ? 9.148 19.219 -3.449 1 98.5 9 LEU B N 1
ATOM 1515 C CA . LEU B 1 9 ? 9.266 19.703 -4.824 1 98.5 9 LEU B CA 1
ATOM 1516 C C . LEU B 1 9 ? 10.703 20.125 -5.129 1 98.5 9 LEU B C 1
ATOM 1518 O O . LEU B 1 9 ? 11.211 19.859 -6.219 1 98.5 9 LEU B O 1
ATOM 1522 N N . ALA B 1 10 ? 11.336 20.766 -4.184 1 98.31 10 ALA B N 1
ATOM 1523 C CA . ALA B 1 10 ? 12.734 21.156 -4.363 1 98.31 10 ALA B CA 1
ATOM 1524 C C . ALA B 1 10 ? 13.641 19.938 -4.5 1 98.31 10 ALA B C 1
ATOM 1526 O O . ALA B 1 10 ? 14.516 19.906 -5.367 1 98.31 10 ALA B O 1
ATOM 1527 N N . HIS B 1 11 ? 13.43 19.016 -3.643 1 98.38 11 HIS B N 1
ATOM 1528 C CA . HIS B 1 11 ? 14.211 17.797 -3.725 1 98.38 11 HIS B CA 1
ATOM 1529 C C . HIS B 1 11 ? 14.008 17.094 -5.066 1 98.38 11 HIS B C 1
ATOM 1531 O O . HIS B 1 11 ? 14.969 16.672 -5.703 1 98.38 11 HIS B O 1
ATOM 1537 N N . ASN B 1 12 ? 12.758 16.969 -5.469 1 98.62 12 ASN B N 1
ATOM 1538 C CA . ASN B 1 12 ? 12.445 16.297 -6.723 1 98.62 12 ASN B CA 1
ATOM 1539 C C . ASN B 1 12 ? 13.125 16.984 -7.91 1 98.62 12 ASN B C 1
ATOM 1541 O O . ASN B 1 12 ? 13.688 16.312 -8.773 1 98.62 12 ASN B O 1
ATOM 1545 N N . ARG B 1 13 ? 13.008 18.234 -7.906 1 98 13 ARG B N 1
ATOM 1546 C CA . ARG B 1 13 ? 13.664 18.984 -8.969 1 98 13 ARG B CA 1
ATOM 1547 C C . ARG B 1 13 ? 15.164 18.703 -9 1 98 13 ARG B C 1
ATOM 1549 O O . ARG B 1 13 ? 15.727 18.469 -10.062 1 98 13 ARG B O 1
ATOM 1556 N N . ALA B 1 14 ? 15.773 18.703 -7.898 1 98 14 ALA B N 1
ATOM 1557 C CA . ALA B 1 14 ? 17.219 18.5 -7.801 1 98 14 ALA B CA 1
ATOM 1558 C C . ALA B 1 14 ? 17.609 17.109 -8.281 1 98 14 ALA B C 1
ATOM 1560 O O . ALA B 1 14 ? 18.578 16.969 -9.047 1 98 14 ALA B O 1
ATOM 1561 N N . VAL B 1 15 ? 16.891 16.125 -7.871 1 97.06 15 VAL B N 1
ATOM 1562 C CA . VAL B 1 15 ? 17.281 14.75 -8.18 1 97.06 15 VAL B CA 1
ATOM 1563 C C . VAL B 1 15 ? 16.984 14.445 -9.648 1 97.06 15 VAL B C 1
ATOM 1565 O O . VAL B 1 15 ? 17.719 13.711 -10.297 1 97.06 15 VAL B O 1
ATOM 1568 N N . THR B 1 16 ? 15.891 14.992 -10.148 1 96.62 16 THR B N 1
ATOM 1569 C CA . THR B 1 16 ? 15.539 14.695 -11.539 1 96.62 16 THR B CA 1
ATOM 1570 C C . THR B 1 16 ? 16.453 15.453 -12.5 1 96.62 16 THR B C 1
ATOM 1572 O O . THR B 1 16 ? 16.719 14.984 -13.609 1 96.62 16 THR B O 1
ATOM 1575 N N . GLU B 1 17 ? 16.875 16.594 -12.125 1 95.19 17 GLU B N 1
ATOM 1576 C CA . GLU B 1 17 ? 17.859 17.312 -12.914 1 95.19 17 GLU B CA 1
ATOM 1577 C C . GLU B 1 17 ? 19.172 16.531 -12.984 1 95.19 17 GLU B C 1
ATOM 1579 O O . GLU B 1 17 ? 19.844 16.516 -14.023 1 95.19 17 GLU B O 1
ATOM 1584 N N . LYS B 1 18 ? 19.5 15.898 -11.93 1 94.5 18 LYS B N 1
ATOM 1585 C CA . LYS B 1 18 ? 20.766 15.203 -11.828 1 94.5 18 LYS B CA 1
ATOM 1586 C C . LYS B 1 18 ? 20.688 13.812 -12.445 1 94.5 18 LYS B C 1
ATOM 1588 O O . LYS B 1 18 ? 21.625 13.359 -13.109 1 94.5 18 LYS B O 1
ATOM 1593 N N . GLU B 1 19 ? 19.562 13.117 -12.219 1 92.12 19 GLU B N 1
ATOM 1594 C CA . GLU B 1 19 ? 19.516 11.688 -12.516 1 92.12 19 GLU B CA 1
ATOM 1595 C C . GLU B 1 19 ? 18.422 11.375 -13.523 1 92.12 19 GLU B C 1
ATOM 1597 O O . GLU B 1 19 ? 18.234 10.219 -13.914 1 92.12 19 GLU B O 1
ATOM 1602 N N . GLY B 1 20 ? 17.688 12.336 -13.945 1 87.31 20 GLY B N 1
ATOM 1603 C CA . GLY B 1 20 ? 16.516 12.117 -14.766 1 87.31 20 GLY B CA 1
ATOM 1604 C C . GLY B 1 20 ? 16.812 11.344 -16.047 1 87.31 20 GLY B C 1
ATOM 1605 O O . GLY B 1 20 ? 16.078 10.406 -16.391 1 87.31 20 GLY B O 1
ATOM 1606 N N . GLU B 1 21 ? 17.875 11.688 -16.672 1 88.75 21 GLU B N 1
ATOM 1607 C CA . GLU B 1 21 ? 18.219 11.039 -17.938 1 88.75 21 GLU B CA 1
ATOM 1608 C C . GLU B 1 21 ? 18.609 9.578 -17.719 1 88.75 21 GLU B C 1
ATOM 1610 O O . GLU B 1 21 ? 18.188 8.695 -18.469 1 88.75 21 GLU B O 1
ATOM 1615 N N . ALA B 1 22 ? 19.406 9.414 -16.75 1 91.25 22 ALA B N 1
ATOM 1616 C CA . ALA B 1 22 ? 19.812 8.047 -16.422 1 91.25 22 ALA B CA 1
ATOM 1617 C C . ALA B 1 22 ? 18.594 7.195 -16.031 1 91.25 22 ALA B C 1
ATOM 1619 O O . ALA B 1 22 ? 18.5 6.027 -16.422 1 91.25 22 ALA B O 1
ATOM 1620 N N . ARG B 1 23 ? 17.688 7.73 -15.336 1 90.88 23 ARG B N 1
ATOM 1621 C CA . ARG B 1 23 ? 16.469 7.035 -14.938 1 90.88 23 ARG B CA 1
ATOM 1622 C C . ARG B 1 23 ? 15.602 6.703 -16.141 1 90.88 23 ARG B C 1
ATOM 1624 O O . ARG B 1 23 ? 15.055 5.602 -16.234 1 90.88 23 ARG B O 1
ATOM 1631 N N . ARG B 1 24 ? 15.531 7.633 -16.984 1 91.88 24 ARG B N 1
ATOM 1632 C CA . ARG B 1 24 ? 14.75 7.406 -18.203 1 91.88 24 ARG B CA 1
ATOM 1633 C C . ARG B 1 24 ? 15.344 6.277 -19.031 1 91.88 24 ARG B C 1
ATOM 1635 O O . ARG B 1 24 ? 14.617 5.441 -19.578 1 91.88 24 ARG B O 1
ATOM 1642 N N . ALA B 1 25 ? 16.594 6.297 -19.141 1 90.5 25 ALA B N 1
ATOM 1643 C CA . ALA B 1 25 ? 17.281 5.254 -19.906 1 90.5 25 ALA B CA 1
ATOM 1644 C C . ALA B 1 25 ? 17.047 3.881 -19.281 1 90.5 25 ALA B C 1
ATOM 1646 O O . ALA B 1 25 ? 16.812 2.902 -19.984 1 90.5 25 ALA B O 1
ATOM 1647 N N . ALA B 1 26 ? 17.078 3.803 -17.984 1 87.75 26 ALA B N 1
ATOM 1648 C CA . ALA B 1 26 ? 16.859 2.549 -17.266 1 87.75 26 ALA B CA 1
ATOM 1649 C C . ALA B 1 26 ? 15.414 2.086 -17.391 1 87.75 26 ALA B C 1
ATOM 1651 O O . ALA B 1 26 ? 15.133 0.885 -17.359 1 87.75 26 ALA B O 1
ATOM 1652 N N . ALA B 1 27 ? 14.594 3.053 -17.594 1 89.19 27 ALA B N 1
ATOM 1653 C CA . ALA B 1 27 ? 13.164 2.77 -17.609 1 89.19 27 ALA B CA 1
ATOM 1654 C C . ALA B 1 27 ? 12.766 2.061 -18.906 1 89.19 27 ALA B C 1
ATOM 1656 O O . ALA B 1 27 ? 11.711 1.425 -18.969 1 89.19 27 ALA B O 1
ATOM 1657 N N . VAL B 1 28 ? 13.516 2.189 -19.891 1 82.69 28 VAL B N 1
ATOM 1658 C CA . VAL B 1 28 ? 13.211 1.605 -21.203 1 82.69 28 VAL B CA 1
ATOM 1659 C C . VAL B 1 28 ? 13.102 0.087 -21.062 1 82.69 28 VAL B C 1
ATOM 1661 O O . VAL B 1 28 ? 12.281 -0.542 -21.75 1 82.69 28 VAL B O 1
ATOM 1664 N N . ALA B 1 29 ? 13.773 -0.424 -20.109 1 83.19 29 ALA B N 1
ATOM 1665 C CA . ALA B 1 29 ? 13.812 -1.874 -19.938 1 83.19 29 ALA B CA 1
ATOM 1666 C C . ALA B 1 29 ? 12.641 -2.359 -19.094 1 83.19 29 ALA B C 1
ATOM 1668 O O . ALA B 1 29 ? 12.383 -3.562 -19.016 1 83.19 29 ALA B O 1
ATOM 1669 N N . LEU B 1 30 ? 11.969 -1.451 -18.547 1 84.19 30 LEU B N 1
ATOM 1670 C CA . LEU B 1 30 ? 10.883 -1.83 -17.641 1 84.19 30 LEU B CA 1
ATOM 1671 C C . LEU B 1 30 ? 9.594 -2.088 -18.406 1 84.19 30 LEU B C 1
ATOM 1673 O O . LEU B 1 30 ? 9.258 -1.342 -19.328 1 84.19 30 LEU B O 1
ATOM 1677 N N . LYS B 1 31 ? 9 -3.244 -18.078 1 79.12 31 LYS B N 1
ATOM 1678 C CA . LYS B 1 31 ? 7.68 -3.586 -18.594 1 79.12 31 LYS B CA 1
ATOM 1679 C C . LYS B 1 31 ? 6.586 -3.186 -17.609 1 79.12 31 LYS B C 1
ATOM 1681 O O . LYS B 1 31 ? 6.867 -2.881 -16.453 1 79.12 31 LYS B O 1
ATOM 1686 N N . LYS B 1 32 ? 5.402 -3.26 -18.203 1 75.69 32 LYS B N 1
ATOM 1687 C CA . LYS B 1 32 ? 4.27 -2.967 -17.328 1 75.69 32 LYS B CA 1
ATOM 1688 C C . LYS B 1 32 ? 3.959 -4.148 -16.406 1 75.69 32 LYS B C 1
ATOM 1690 O O . LYS B 1 32 ? 3.477 -3.967 -15.289 1 75.69 32 LYS B O 1
ATOM 1695 N N . THR B 1 33 ? 4.316 -5.277 -16.906 1 85.62 33 THR B N 1
ATOM 1696 C CA . THR B 1 33 ? 4.117 -6.473 -16.094 1 85.62 33 THR B CA 1
ATOM 1697 C C . THR B 1 33 ? 5.359 -6.773 -15.266 1 85.62 33 THR B C 1
ATOM 1699 O O . THR B 1 33 ? 6.48 -6.73 -15.773 1 85.62 33 THR B O 1
ATOM 1702 N N . PRO B 1 34 ? 5.098 -7.117 -14 1 93.88 34 PRO B N 1
ATOM 1703 C CA . PRO B 1 34 ? 6.238 -7.387 -13.125 1 93.88 34 PRO B CA 1
ATOM 1704 C C . PRO B 1 34 ? 7.051 -8.602 -13.562 1 93.88 34 PRO B C 1
ATOM 1706 O O . PRO B 1 34 ? 6.48 -9.656 -13.859 1 93.88 34 PRO B O 1
ATOM 1709 N N . HIS B 1 35 ? 8.352 -8.469 -13.484 1 92.81 35 HIS B N 1
ATOM 1710 C CA . HIS B 1 35 ? 9.273 -9.469 -14.016 1 92.81 35 HIS B CA 1
ATOM 1711 C C . HIS B 1 35 ? 9.227 -10.75 -13.195 1 92.81 35 HIS B C 1
ATOM 1713 O O . HIS B 1 35 ? 9.32 -11.852 -13.75 1 92.81 35 HIS B O 1
ATOM 1719 N N . ARG B 1 36 ? 9.062 -10.609 -11.953 1 95.5 36 ARG B N 1
ATOM 1720 C CA . ARG B 1 36 ? 9.117 -11.789 -11.094 1 95.5 36 ARG B CA 1
ATOM 1721 C C . ARG B 1 36 ? 7.727 -12.367 -10.859 1 95.5 36 ARG B C 1
ATOM 1723 O O . ARG B 1 36 ? 7.562 -13.305 -10.07 1 95.5 36 ARG B O 1
ATOM 1730 N N . ARG B 1 37 ? 6.707 -11.75 -11.43 1 96.56 37 ARG B N 1
ATOM 1731 C CA . ARG B 1 37 ? 5.316 -12.195 -11.398 1 96.56 37 ARG B CA 1
ATOM 1732 C C . ARG B 1 37 ? 4.844 -12.398 -9.961 1 96.56 37 ARG B C 1
ATOM 1734 O O . ARG B 1 37 ? 4.254 -13.438 -9.641 1 96.56 37 ARG B O 1
ATOM 1741 N N . CYS B 1 38 ? 5.184 -11.438 -9.078 1 97.81 38 CYS B N 1
ATOM 1742 C CA . CYS B 1 38 ? 4.762 -11.547 -7.688 1 97.81 38 CYS B CA 1
ATOM 1743 C C . CYS B 1 38 ? 4.234 -10.219 -7.168 1 97.81 38 CYS B C 1
ATOM 1745 O O . CYS B 1 38 ? 4.5 -9.164 -7.754 1 97.81 38 CYS B O 1
ATOM 1747 N N . ALA B 1 39 ? 3.424 -10.336 -6.191 1 98.75 39 ALA B N 1
ATOM 1748 C CA . ALA B 1 39 ? 2.926 -9.203 -5.41 1 98.75 39 ALA B CA 1
ATOM 1749 C C . ALA B 1 39 ? 3.402 -9.281 -3.963 1 98.75 39 ALA B C 1
ATOM 1751 O O . ALA B 1 39 ? 3.441 -10.367 -3.373 1 98.75 39 ALA B O 1
ATOM 1752 N N . ILE B 1 40 ? 3.873 -8.141 -3.479 1 98.94 40 ILE B N 1
ATOM 1753 C CA . ILE B 1 40 ? 4.176 -8.016 -2.057 1 98.94 40 ILE B CA 1
ATOM 1754 C C . ILE B 1 40 ? 3.049 -7.254 -1.358 1 98.94 40 ILE B C 1
ATOM 1756 O O . ILE B 1 40 ? 2.617 -6.199 -1.83 1 98.94 40 ILE B O 1
ATOM 1760 N N . PHE B 1 41 ? 2.457 -7.84 -0.386 1 98.94 41 PHE B N 1
ATOM 1761 C CA . PHE B 1 41 ? 1.478 -7.176 0.464 1 98.94 41 PHE B CA 1
ATOM 1762 C C . PHE B 1 41 ? 2.018 -7 1.878 1 98.94 41 PHE B C 1
ATOM 1764 O O . PHE B 1 41 ? 2.217 -7.98 2.598 1 98.94 41 PHE B O 1
ATOM 1771 N N . THR B 1 42 ? 2.287 -5.711 2.312 1 98.88 42 THR B N 1
ATOM 1772 C CA . THR B 1 42 ? 2.936 -5.445 3.592 1 98.88 42 THR B CA 1
ATOM 1773 C C . THR B 1 42 ? 2.307 -4.234 4.277 1 98.88 42 THR B C 1
ATOM 1775 O O . THR B 1 42 ? 1.274 -3.73 3.832 1 98.88 42 THR B O 1
ATOM 1778 N N . CYS B 1 43 ? 2.84 -3.848 5.406 1 98.31 43 CYS B N 1
ATOM 1779 C CA . CYS B 1 43 ? 2.26 -2.803 6.246 1 98.31 43 CYS B CA 1
ATOM 1780 C C . CYS B 1 43 ? 2.707 -1.422 5.785 1 98.31 43 CYS B C 1
ATOM 1782 O O . CYS B 1 43 ? 3.791 -1.272 5.219 1 98.31 43 CYS B O 1
ATOM 1784 N N . MET B 1 44 ? 1.968 -0.39 6.102 1 97.94 44 MET B N 1
ATOM 1785 C CA . MET B 1 44 ? 2.27 0.997 5.754 1 97.94 44 MET B CA 1
ATOM 1786 C C . MET B 1 44 ? 3.316 1.577 6.699 1 97.94 44 MET B C 1
ATOM 1788 O O . MET B 1 44 ? 3.793 2.695 6.496 1 97.94 44 MET B O 1
ATOM 1792 N N . ASP B 1 45 ? 3.814 0.906 7.66 1 97.19 45 ASP B N 1
ATOM 1793 C CA . ASP B 1 45 ? 4.695 1.371 8.727 1 97.19 45 ASP B CA 1
ATOM 1794 C C . ASP B 1 45 ? 5.895 2.129 8.156 1 97.19 45 ASP B C 1
ATOM 1796 O O . ASP B 1 45 ? 6.531 1.671 7.211 1 97.19 45 ASP B O 1
ATOM 1800 N N . ALA B 1 46 ? 6.234 3.25 8.828 1 97.31 46 ALA B N 1
ATOM 1801 C CA . ALA B 1 46 ? 7.301 4.129 8.359 1 97.31 46 ALA B CA 1
ATOM 1802 C C . ALA B 1 46 ? 8.656 3.439 8.445 1 97.31 46 ALA B C 1
ATOM 1804 O O . ALA B 1 46 ? 9.562 3.734 7.656 1 97.31 46 ALA B O 1
ATOM 1805 N N . ARG B 1 47 ? 8.812 2.531 9.352 1 96.56 47 ARG B N 1
ATOM 1806 C CA . ARG B 1 47 ? 10.078 1.833 9.531 1 96.56 47 ARG B CA 1
ATOM 1807 C C . ARG B 1 47 ? 10.328 0.856 8.383 1 96.56 47 ARG B C 1
ATOM 1809 O O . ARG B 1 47 ? 11.453 0.379 8.203 1 96.56 47 ARG B O 1
ATOM 1816 N N . LEU B 1 48 ? 9.305 0.558 7.547 1 97.31 48 LEU B N 1
ATOM 1817 C CA . LEU B 1 48 ? 9.422 -0.408 6.461 1 97.31 48 LEU B CA 1
ATOM 1818 C C . LEU B 1 48 ? 9.781 0.288 5.152 1 97.31 48 LEU B C 1
ATOM 1820 O O . LEU B 1 48 ? 10.102 -0.372 4.16 1 97.31 48 LEU B O 1
ATOM 1824 N N . VAL B 1 49 ? 9.695 1.621 5.168 1 97.12 49 VAL B N 1
ATOM 1825 C CA . VAL B 1 49 ? 10.102 2.395 3.998 1 97.12 49 VAL B CA 1
ATOM 1826 C C . VAL B 1 49 ? 11.562 2.111 3.674 1 97.12 49 VAL B C 1
ATOM 1828 O O . VAL B 1 49 ? 12.422 2.125 4.562 1 97.12 49 VAL B O 1
ATOM 1831 N N . GLU B 1 50 ? 11.859 1.728 2.416 1 95.94 50 GLU B N 1
ATOM 1832 C CA . GLU B 1 50 ? 13.195 1.412 1.929 1 95.94 50 GLU B CA 1
ATOM 1833 C C . GLU B 1 50 ? 13.766 0.188 2.639 1 95.94 50 GLU B C 1
ATOM 1835 O O . GLU B 1 50 ? 14.984 0.027 2.729 1 95.94 50 GLU B O 1
ATOM 1840 N N . MET B 1 51 ? 12.906 -0.649 3.209 1 96.81 51 MET B N 1
ATOM 1841 C CA . MET B 1 51 ? 13.367 -1.809 3.969 1 96.81 51 MET B CA 1
ATOM 1842 C C . MET B 1 51 ? 12.859 -3.104 3.348 1 96.81 51 MET B C 1
ATOM 1844 O O . MET B 1 51 ? 13.641 -3.998 3.031 1 96.81 51 MET B O 1
ATOM 1848 N N . VAL B 1 52 ? 11.578 -3.207 3.025 1 98.5 52 VAL B N 1
ATOM 1849 C CA . VAL B 1 52 ? 10.969 -4.473 2.639 1 98.5 52 VAL B CA 1
ATOM 1850 C C . VAL B 1 52 ? 11.539 -4.938 1.301 1 98.5 52 VAL B C 1
ATOM 1852 O O . VAL B 1 52 ? 12.086 -6.039 1.2 1 98.5 52 VAL B O 1
ATOM 1855 N N . GLU B 1 53 ? 11.508 -4.086 0.292 1 98.25 53 GLU B N 1
ATOM 1856 C CA . GLU B 1 53 ? 11.859 -4.496 -1.063 1 98.25 53 GLU B CA 1
ATOM 1857 C C . GLU B 1 53 ? 13.336 -4.863 -1.16 1 98.25 53 GLU B C 1
ATOM 1859 O O . GLU B 1 53 ? 13.68 -5.965 -1.597 1 98.25 53 GLU B O 1
ATOM 1864 N N . PRO B 1 54 ? 14.258 -4.016 -0.614 1 97.06 54 PRO B N 1
ATOM 1865 C CA . PRO B 1 54 ? 15.664 -4.426 -0.703 1 97.06 54 PRO B CA 1
ATOM 1866 C C . PRO B 1 54 ? 15.977 -5.648 0.155 1 97.06 54 PRO B C 1
ATOM 1868 O O . PRO B 1 54 ? 16.812 -6.473 -0.22 1 97.06 54 PRO B O 1
ATOM 1871 N N . ALA B 1 55 ? 15.312 -5.805 1.26 1 98 55 ALA B N 1
ATOM 1872 C CA . ALA B 1 55 ? 15.547 -6.957 2.127 1 98 55 ALA B CA 1
ATOM 1873 C C . ALA B 1 55 ? 15.125 -8.258 1.445 1 98 55 ALA B C 1
ATOM 1875 O O . ALA B 1 55 ? 15.656 -9.328 1.754 1 98 55 ALA B O 1
ATOM 1876 N N . LEU B 1 56 ? 14.18 -8.164 0.525 1 98.62 56 LEU B N 1
ATOM 1877 C CA . LEU B 1 56 ? 13.641 -9.344 -0.135 1 98.62 56 LEU B CA 1
ATOM 1878 C C . LEU B 1 56 ? 14.258 -9.523 -1.52 1 98.62 56 LEU B C 1
ATOM 1880 O O . LEU B 1 56 ? 13.883 -10.438 -2.256 1 98.62 56 LEU B O 1
ATOM 1884 N N . GLY B 1 57 ? 15.148 -8.617 -1.927 1 98.12 57 GLY B N 1
ATOM 1885 C CA . GLY B 1 57 ? 15.773 -8.688 -3.24 1 98.12 57 GLY B CA 1
ATOM 1886 C C . GLY B 1 57 ? 14.836 -8.273 -4.363 1 98.12 57 GLY B C 1
ATOM 1887 O O . GLY B 1 57 ? 14.953 -8.766 -5.484 1 98.12 57 GLY B O 1
ATOM 1888 N N . ILE B 1 58 ? 13.867 -7.473 -4.055 1 97.81 58 ILE B N 1
ATOM 1889 C CA . ILE B 1 58 ? 12.898 -6.965 -5.02 1 97.81 58 ILE B CA 1
ATOM 1890 C C . ILE B 1 58 ? 13.352 -5.598 -5.531 1 97.81 58 ILE B C 1
ATOM 1892 O O . ILE B 1 58 ? 13.594 -4.68 -4.742 1 97.81 58 ILE B O 1
ATOM 1896 N N . ARG B 1 59 ? 13.43 -5.461 -6.855 1 95.94 59 ARG B N 1
ATOM 1897 C CA . ARG B 1 59 ? 13.844 -4.219 -7.5 1 95.94 59 ARG B CA 1
ATOM 1898 C C . ARG B 1 59 ? 12.719 -3.635 -8.344 1 95.94 59 ARG B C 1
ATOM 1900 O O . ARG B 1 59 ? 11.656 -4.25 -8.484 1 95.94 59 ARG B O 1
ATOM 1907 N N . ARG B 1 60 ? 12.969 -2.426 -8.75 1 96.38 60 ARG B N 1
ATOM 1908 C CA . ARG B 1 60 ? 12.023 -1.75 -9.633 1 96.38 60 ARG B CA 1
ATOM 1909 C C . ARG B 1 60 ? 11.641 -2.639 -10.812 1 96.38 60 ARG B C 1
ATOM 1911 O O . ARG B 1 60 ? 12.508 -3.199 -11.484 1 96.38 60 ARG B O 1
ATOM 1918 N N . GLY B 1 61 ? 10.328 -2.834 -11 1 96.38 61 GLY B N 1
ATOM 1919 C CA . GLY B 1 61 ? 9.828 -3.652 -12.094 1 96.38 61 GLY B CA 1
ATOM 1920 C C . GLY B 1 61 ? 9.617 -5.105 -11.703 1 96.38 61 GLY B C 1
ATOM 1921 O O . GLY B 1 61 ? 8.977 -5.859 -12.438 1 96.38 61 GLY B O 1
ATOM 1922 N N . ASP B 1 62 ? 10.094 -5.562 -10.531 1 96.62 62 ASP B N 1
ATOM 1923 C CA . ASP B 1 62 ? 10.078 -6.973 -10.148 1 96.62 62 ASP B CA 1
ATOM 1924 C C . ASP B 1 62 ? 8.695 -7.391 -9.648 1 96.62 62 ASP B C 1
ATOM 1926 O O . ASP B 1 62 ? 8.258 -8.516 -9.906 1 96.62 62 ASP B O 1
ATOM 1930 N N . ALA B 1 63 ? 8 -6.527 -8.914 1 98.19 63 ALA B N 1
ATOM 1931 C CA . ALA B 1 63 ? 6.781 -6.891 -8.195 1 98.19 63 ALA B CA 1
ATOM 1932 C C . ALA B 1 63 ? 5.871 -5.68 -8.008 1 98.19 63 ALA B C 1
ATOM 1934 O O . ALA B 1 63 ? 6.348 -4.547 -7.895 1 98.19 63 ALA B O 1
ATOM 1935 N N . VAL B 1 64 ? 4.566 -5.934 -8 1 98.19 64 VAL B N 1
ATOM 1936 C CA . VAL B 1 64 ? 3.688 -4.902 -7.453 1 98.19 64 VAL B CA 1
ATOM 1937 C C . VAL B 1 64 ? 3.729 -4.941 -5.93 1 98.19 64 VAL B C 1
ATOM 1939 O O . VAL B 1 64 ? 4.023 -5.98 -5.336 1 98.19 64 VAL B O 1
ATOM 1942 N N . VAL B 1 65 ? 3.539 -3.777 -5.309 1 98.81 65 VAL B N 1
ATOM 1943 C CA . VAL B 1 65 ? 3.627 -3.697 -3.854 1 98.81 65 VAL B CA 1
ATOM 1944 C C . VAL B 1 65 ? 2.393 -2.99 -3.301 1 98.81 65 VAL B C 1
ATOM 1946 O O . VAL B 1 65 ? 2.061 -1.881 -3.727 1 98.81 65 VAL B O 1
ATOM 1949 N N . LEU B 1 66 ? 1.688 -3.646 -2.434 1 98.88 66 LEU B N 1
ATOM 1950 C CA . LEU B 1 66 ? 0.542 -3.104 -1.714 1 98.88 66 LEU B CA 1
ATOM 1951 C C . LEU B 1 66 ? 0.896 -2.824 -0.257 1 98.88 66 LEU B C 1
ATOM 1953 O O . LEU B 1 66 ? 1.627 -3.596 0.368 1 98.88 66 LEU B O 1
ATOM 1957 N N . ARG B 1 67 ? 0.377 -1.717 0.273 1 98.81 67 ARG B N 1
ATOM 1958 C CA . ARG B 1 67 ? 0.617 -1.329 1.66 1 98.81 67 ARG B CA 1
ATOM 1959 C C . ARG B 1 67 ? -0.641 -0.736 2.287 1 98.8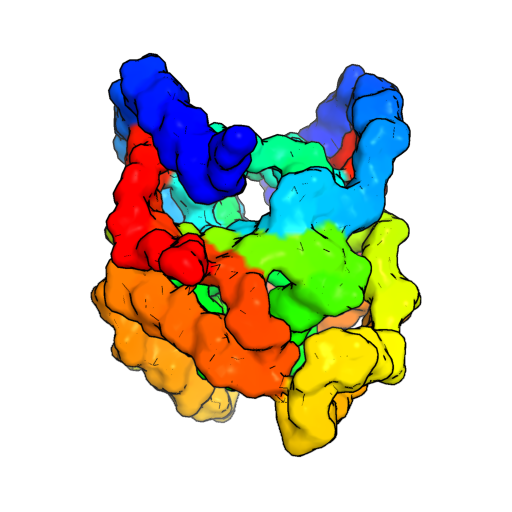1 67 ARG B C 1
ATOM 1961 O O . ARG B 1 67 ? -1.282 0.137 1.7 1 98.81 67 ARG B O 1
ATOM 1968 N N . ASN B 1 68 ? -1.019 -1.208 3.404 1 98.06 68 ASN B N 1
ATOM 1969 C CA . ASN B 1 68 ? -2.049 -0.617 4.254 1 98.06 68 ASN B CA 1
ATOM 1970 C C . ASN B 1 68 ? -1.751 -0.838 5.734 1 98.06 68 ASN B C 1
ATOM 1972 O O . ASN B 1 68 ? -0.7 -1.375 6.086 1 98.06 68 ASN B O 1
ATOM 1976 N N . ALA B 1 69 ? -2.604 -0.25 6.594 1 96.69 69 ALA B N 1
ATOM 1977 C CA . ALA B 1 69 ? -2.395 -0.394 8.031 1 96.69 69 ALA B CA 1
ATOM 1978 C C . ALA B 1 69 ? -2.533 -1.851 8.469 1 96.69 69 ALA B C 1
ATOM 1980 O O . ALA B 1 69 ? -3.592 -2.459 8.289 1 96.69 69 ALA B O 1
ATOM 1981 N N . GLY B 1 70 ? -1.379 -2.416 8.945 1 95.5 70 GLY B N 1
ATOM 1982 C CA . GLY B 1 70 ? -1.407 -3.734 9.555 1 95.5 70 GLY B CA 1
ATOM 1983 C C . GLY B 1 70 ? -1.263 -4.859 8.555 1 95.5 70 GLY B C 1
ATOM 1984 O O . GLY B 1 70 ? -1.208 -6.035 8.93 1 95.5 70 GLY B O 1
ATOM 1985 N N . ASN B 1 71 ? -1.272 -4.512 7.18 1 96.81 71 ASN B N 1
ATOM 1986 C CA . ASN B 1 71 ? -1.254 -5.543 6.148 1 96.81 71 ASN B CA 1
ATOM 1987 C C . ASN B 1 71 ? -2.402 -6.531 6.324 1 96.81 71 ASN B C 1
ATOM 1989 O O . ASN B 1 71 ? -2.184 -7.742 6.375 1 96.81 71 ASN B O 1
ATOM 1993 N N . ILE B 1 72 ? -3.562 -5.926 6.438 1 95.06 72 ILE B N 1
ATOM 1994 C CA . ILE B 1 72 ? -4.773 -6.688 6.723 1 95.06 72 ILE B CA 1
ATOM 1995 C C . ILE B 1 72 ? -5.73 -6.594 5.539 1 95.06 72 ILE B C 1
ATOM 1997 O O . ILE B 1 72 ? -5.789 -5.566 4.859 1 95.06 72 ILE B O 1
ATOM 2001 N N . ILE B 1 73 ? -6.488 -7.664 5.305 1 96.5 73 ILE B N 1
ATOM 2002 C CA . ILE B 1 73 ? -7.617 -7.633 4.383 1 96.5 73 ILE B CA 1
ATOM 2003 C C . ILE B 1 73 ? -8.898 -7.293 5.145 1 96.5 73 ILE B C 1
ATOM 2005 O O . ILE B 1 73 ? -9.352 -8.07 5.992 1 96.5 73 ILE B O 1
ATOM 2009 N N . GLY B 1 74 ? -9.492 -6.234 4.891 1 91.38 74 GLY B N 1
ATOM 2010 C CA . GLY B 1 74 ? -10.648 -5.754 5.621 1 91.38 74 GLY B CA 1
ATOM 2011 C C . GLY B 1 74 ? -11.93 -6.488 5.27 1 91.38 74 GLY B C 1
ATOM 2012 O O . GLY B 1 74 ? -12.703 -6.859 6.156 1 91.38 74 GLY B O 1
ATOM 2013 N N . THR B 1 75 ? -12.234 -6.605 4.035 1 93.06 75 THR B N 1
ATOM 2014 C CA . THR B 1 75 ? -13.422 -7.285 3.533 1 93.06 75 THR B CA 1
ATOM 2015 C C . THR B 1 75 ? -13.086 -8.141 2.316 1 93.06 75 THR B C 1
ATOM 2017 O O . THR B 1 75 ? -12.094 -7.883 1.626 1 93.06 75 THR B O 1
ATOM 2020 N N . LEU B 1 76 ? -13.93 -9.086 2.018 1 96.38 76 LEU B N 1
ATOM 2021 C CA . LEU B 1 76 ? -13.672 -10.078 0.981 1 96.38 76 LEU B CA 1
ATOM 2022 C C . LEU B 1 76 ? -13.875 -9.477 -0.407 1 96.38 76 LEU B C 1
ATOM 2024 O O . LEU B 1 76 ? -13.469 -10.07 -1.409 1 96.38 76 LEU B O 1
ATOM 2028 N N . GLU B 1 77 ? -14.492 -8.312 -0.48 1 97.31 77 GLU B N 1
ATOM 2029 C CA . GLU B 1 77 ? -14.719 -7.66 -1.767 1 97.31 77 GLU B CA 1
ATOM 2030 C C . GLU B 1 77 ? -14.133 -6.25 -1.785 1 97.31 77 GLU B C 1
ATOM 2032 O O . GLU B 1 77 ? -14.5 -5.434 -2.631 1 97.31 77 GLU B O 1
ATOM 2037 N N . GLY B 1 78 ? -13.289 -6 -0.849 1 96.25 78 GLY B N 1
ATOM 2038 C CA . GLY B 1 78 ? -12.812 -4.637 -0.659 1 96.25 78 GLY B CA 1
ATOM 2039 C C . GLY B 1 78 ? -11.602 -4.305 -1.513 1 96.25 78 GLY B C 1
ATOM 2040 O O . GLY B 1 78 ? -11.227 -5.074 -2.402 1 96.25 78 GLY B O 1
ATOM 2041 N N . THR B 1 79 ? -10.992 -3.15 -1.276 1 96.81 79 THR B N 1
ATOM 2042 C CA . THR B 1 79 ? -9.977 -2.508 -2.105 1 96.81 79 THR B CA 1
ATOM 2043 C C . THR B 1 79 ? -8.742 -3.395 -2.234 1 96.81 79 THR B C 1
ATOM 2045 O O . THR B 1 79 ? -8.188 -3.537 -3.324 1 96.81 79 THR B O 1
ATOM 2048 N N . MET B 1 80 ? -8.328 -4.023 -1.143 1 98.25 80 MET B N 1
ATOM 2049 C CA . MET B 1 80 ? -7.094 -4.797 -1.202 1 98.25 80 MET B CA 1
ATOM 2050 C C . MET B 1 80 ? -7.297 -6.09 -1.988 1 98.25 80 MET B C 1
ATOM 2052 O O . MET B 1 80 ? -6.398 -6.531 -2.705 1 98.25 80 MET B O 1
ATOM 2056 N N . ILE B 1 81 ? -8.492 -6.668 -1.871 1 98.5 81 ILE B N 1
ATOM 2057 C CA . ILE B 1 81 ? -8.828 -7.84 -2.676 1 98.5 81 ILE B CA 1
ATOM 2058 C C . ILE B 1 81 ? -8.867 -7.457 -4.152 1 98.5 81 ILE B C 1
ATOM 2060 O O . ILE B 1 81 ? -8.266 -8.133 -4.992 1 98.5 81 ILE B O 1
ATOM 2064 N N . ILE B 1 82 ? -9.539 -6.402 -4.438 1 97.38 82 ILE B N 1
ATOM 2065 C CA . ILE B 1 82 ? -9.648 -5.949 -5.82 1 97.38 82 ILE B CA 1
ATOM 2066 C C . ILE B 1 82 ? -8.266 -5.637 -6.379 1 97.38 82 ILE B C 1
ATOM 2068 O O . ILE B 1 82 ? -7.949 -6 -7.516 1 97.38 82 ILE B O 1
ATOM 2072 N N . SER B 1 83 ? -7.43 -4.992 -5.598 1 97.56 83 SER B N 1
ATOM 2073 C CA . SER B 1 83 ? -6.066 -4.688 -6.02 1 97.56 83 SER B CA 1
ATOM 2074 C C . SER B 1 83 ? -5.297 -5.961 -6.359 1 97.56 83 SER B C 1
ATOM 2076 O O . SER B 1 83 ? -4.594 -6.02 -7.371 1 97.56 83 SER B O 1
ATOM 2078 N N . LEU B 1 84 ? -5.438 -6.957 -5.555 1 98.69 84 LEU B N 1
ATOM 2079 C CA . LEU B 1 84 ? -4.738 -8.219 -5.789 1 98.69 84 LEU B CA 1
ATOM 2080 C C . LEU B 1 84 ? -5.328 -8.953 -6.988 1 98.69 84 LEU B C 1
ATOM 2082 O O . LEU B 1 84 ? -4.602 -9.625 -7.723 1 98.69 84 LEU B O 1
ATOM 2086 N N . LEU B 1 85 ? -6.629 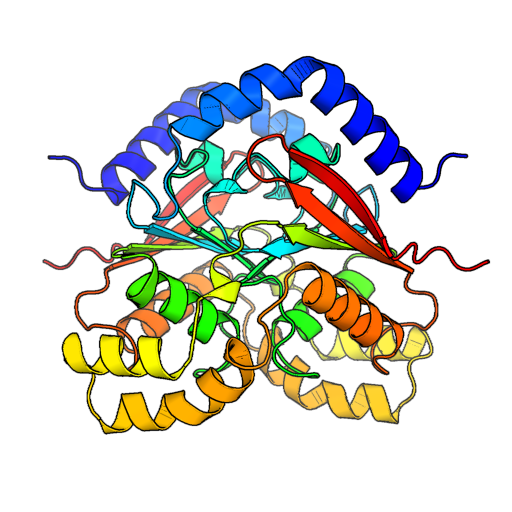-8.844 -7.207 1 98.38 85 LEU B N 1
ATOM 2087 C CA . LEU B 1 85 ? -7.234 -9.438 -8.391 1 98.38 85 LEU B CA 1
ATOM 2088 C C . LEU B 1 85 ? -6.727 -8.758 -9.656 1 98.38 85 LEU B C 1
ATOM 2090 O O . LEU B 1 85 ? -6.465 -9.43 -10.664 1 98.38 85 LEU B O 1
ATOM 2094 N N . VAL B 1 86 ? -6.609 -7.469 -9.594 1 96.88 86 VAL B N 1
ATOM 2095 C CA . VAL B 1 86 ? -6.016 -6.746 -10.711 1 96.88 86 VAL B CA 1
ATOM 2096 C C . VAL B 1 86 ? -4.605 -7.266 -10.977 1 96.88 86 VAL B C 1
ATOM 2098 O O . VAL B 1 86 ? -4.238 -7.527 -12.125 1 96.88 86 VAL B O 1
ATOM 2101 N N . ALA B 1 87 ? -3.834 -7.43 -9.93 1 97.12 87 ALA B N 1
ATOM 2102 C CA . ALA B 1 87 ? -2.471 -7.938 -10.055 1 97.12 87 ALA B CA 1
ATOM 2103 C C . ALA B 1 87 ? -2.459 -9.32 -10.703 1 97.12 87 ALA B C 1
ATOM 2105 O O . ALA B 1 87 ? -1.696 -9.57 -11.641 1 97.12 87 ALA B O 1
ATOM 2106 N N . VAL B 1 88 ? -3.291 -10.172 -10.242 1 98 88 VAL B N 1
ATOM 2107 C CA . VAL B 1 88 ? -3.295 -11.562 -10.672 1 98 88 VAL B CA 1
ATOM 2108 C C . VAL B 1 88 ? -3.789 -11.664 -12.109 1 98 88 VAL B C 1
ATOM 2110 O O . VAL B 1 88 ? -3.156 -12.312 -12.953 1 98 88 VAL B O 1
ATOM 2113 N N . PHE B 1 89 ? -4.828 -10.953 -12.477 1 96.88 89 PHE B N 1
ATOM 2114 C CA . PHE B 1 89 ? -5.496 -11.219 -13.742 1 96.88 89 PHE B CA 1
ATOM 2115 C C . PHE B 1 89 ? -5.02 -10.242 -14.812 1 96.88 89 PHE B C 1
ATOM 2117 O O . PHE B 1 89 ? -5.07 -10.555 -16.016 1 96.88 89 PHE B O 1
ATOM 2124 N N . MET B 1 90 ? -4.523 -9.102 -14.414 1 94.44 90 MET B N 1
ATOM 2125 C CA . MET B 1 90 ? -4.156 -8.117 -15.43 1 94.44 90 MET B CA 1
ATOM 2126 C C . MET B 1 90 ? -2.645 -7.957 -15.508 1 94.44 90 MET B C 1
ATOM 2128 O O . MET B 1 90 ? -2.123 -7.445 -16.5 1 94.44 90 MET B O 1
ATOM 2132 N N . GLN B 1 91 ? -1.938 -8.422 -14.484 1 94.88 91 GLN B N 1
ATOM 2133 C CA . GLN B 1 91 ? -0.492 -8.227 -14.484 1 94.88 91 GLN B CA 1
ATOM 2134 C C . GLN B 1 91 ? 0.243 -9.562 -14.367 1 94.88 91 GLN B C 1
ATOM 2136 O O . GLN B 1 91 ? 1.447 -9.594 -14.109 1 94.88 91 GLN B O 1
ATOM 2141 N N . ASN B 1 92 ? -0.477 -10.641 -14.414 1 94.31 92 ASN B N 1
ATOM 2142 C CA . ASN B 1 92 ? 0.055 -11.992 -14.516 1 94.31 92 ASN B CA 1
ATOM 2143 C C . ASN B 1 92 ? 0.806 -12.398 -13.25 1 94.31 92 ASN B C 1
ATOM 2145 O O . ASN B 1 92 ? 1.854 -13.039 -13.32 1 94.31 92 ASN B O 1
ATOM 2149 N N . ILE B 1 93 ? 0.378 -11.945 -12.164 1 97.5 93 ILE B N 1
ATOM 2150 C CA . ILE B 1 93 ? 0.962 -12.344 -10.891 1 97.5 93 ILE B CA 1
ATOM 2151 C C . ILE B 1 93 ? 0.598 -13.797 -10.586 1 97.5 93 ILE B C 1
ATOM 2153 O O . ILE B 1 93 ? -0.552 -14.203 -10.758 1 97.5 93 ILE B O 1
ATOM 2157 N N . GLU B 1 94 ? 1.604 -14.477 -10.125 1 97.19 94 GLU B N 1
ATOM 2158 C CA . GLU B 1 94 ? 1.397 -15.891 -9.828 1 97.19 94 GLU B CA 1
ATOM 2159 C C . GLU B 1 94 ? 1.656 -16.188 -8.352 1 97.19 94 GLU B C 1
ATOM 2161 O O . GLU B 1 94 ? 1.219 -17.219 -7.84 1 97.19 94 GLU B O 1
ATOM 2166 N N . GLU B 1 95 ? 2.416 -15.305 -7.711 1 98.19 95 GLU B N 1
ATOM 2167 C CA . GLU B 1 95 ? 2.744 -15.492 -6.301 1 98.19 95 GLU B CA 1
ATOM 2168 C C . GLU B 1 95 ? 2.525 -14.211 -5.504 1 98.19 95 GLU B C 1
ATOM 2170 O O . GLU B 1 95 ? 2.822 -13.117 -5.988 1 98.19 95 GLU B O 1
ATOM 2175 N N . ILE B 1 96 ? 1.968 -14.414 -4.379 1 98.75 96 ILE B N 1
ATOM 2176 C CA . ILE B 1 96 ? 1.777 -13.312 -3.441 1 98.75 96 ILE B CA 1
ATOM 2177 C C . ILE B 1 96 ? 2.574 -13.578 -2.166 1 98.75 96 ILE B C 1
ATOM 2179 O O . ILE B 1 96 ? 2.514 -14.68 -1.606 1 98.75 96 ILE B O 1
ATOM 2183 N N . ILE B 1 97 ? 3.365 -12.594 -1.765 1 98.88 97 ILE B N 1
ATOM 2184 C CA . ILE B 1 97 ? 4.113 -12.664 -0.516 1 98.88 97 ILE B CA 1
ATOM 2185 C C . ILE B 1 97 ? 3.525 -11.688 0.498 1 98.88 97 ILE B C 1
ATOM 2187 O O . ILE B 1 97 ? 3.668 -10.469 0.352 1 98.88 97 ILE B O 1
ATOM 2191 N N . VAL B 1 98 ? 2.881 -12.219 1.462 1 98.94 98 VAL B N 1
ATOM 2192 C CA . VAL B 1 98 ? 2.371 -11.414 2.57 1 98.94 98 VAL B CA 1
ATOM 2193 C C . VAL B 1 98 ? 3.473 -11.211 3.607 1 98.94 98 VAL B C 1
ATOM 2195 O O . VAL B 1 98 ? 3.992 -12.172 4.176 1 98.94 98 VAL B O 1
ATOM 2198 N N . VAL B 1 99 ? 3.824 -9.953 3.857 1 98.94 99 VAL B N 1
ATOM 2199 C CA . VAL B 1 99 ? 4.941 -9.648 4.746 1 98.94 99 VAL B CA 1
ATOM 2200 C C . VAL B 1 99 ? 4.453 -8.797 5.918 1 98.94 99 VAL B C 1
ATOM 2202 O O . VAL B 1 99 ? 4.352 -7.574 5.801 1 98.94 99 VAL B O 1
ATOM 2205 N N . GLY B 1 100 ? 4.184 -9.453 7.051 1 98.5 100 GLY B N 1
ATOM 2206 C CA . GLY B 1 100 ? 3.967 -8.719 8.289 1 98.5 100 GLY B CA 1
ATOM 2207 C C . GLY B 1 100 ? 5.258 -8.273 8.953 1 98.5 100 GLY B C 1
ATOM 2208 O O . GLY B 1 100 ? 6.344 -8.5 8.414 1 98.5 100 GLY B O 1
ATOM 2209 N N . HIS B 1 101 ? 5.125 -7.609 10.078 1 98.06 101 HIS B N 1
ATOM 2210 C CA . HIS B 1 101 ? 6.348 -7.238 10.781 1 98.06 101 HIS B CA 1
ATOM 2211 C C . HIS B 1 101 ? 6.152 -7.293 12.297 1 98.06 101 HIS B C 1
ATOM 2213 O O . HIS B 1 101 ? 5.039 -7.09 12.789 1 98.06 101 HIS B O 1
ATOM 2219 N N . GLU B 1 102 ? 7.188 -7.543 12.906 1 95.88 102 GLU B N 1
ATOM 2220 C CA . GLU B 1 102 ? 7.199 -7.527 14.367 1 95.88 102 GLU B CA 1
ATOM 2221 C C . GLU B 1 102 ? 7.043 -6.109 14.906 1 95.88 102 GLU B C 1
ATOM 2223 O O . GLU B 1 102 ? 7.289 -5.137 14.188 1 95.88 102 GLU B O 1
ATOM 2228 N N . ASP B 1 103 ? 6.5 -5.996 16.156 1 92.81 103 ASP B N 1
ATOM 2229 C CA . ASP B 1 103 ? 6.32 -4.711 16.828 1 92.81 103 ASP B CA 1
ATOM 2230 C C . ASP B 1 103 ? 5.422 -3.789 16.016 1 92.81 103 ASP B C 1
ATOM 2232 O O . ASP B 1 103 ? 5.699 -2.596 15.883 1 92.81 103 ASP B O 1
ATOM 2236 N N . CYS B 1 104 ? 4.469 -4.367 15.352 1 93.38 104 CYS B N 1
ATOM 2237 C CA . CYS B 1 104 ? 3.496 -3.611 14.57 1 93.38 104 CYS B CA 1
ATOM 2238 C C . CYS B 1 104 ? 2.572 -2.811 15.484 1 93.38 104 CYS B C 1
ATOM 2240 O O . CYS B 1 104 ? 2.057 -3.338 16.469 1 93.38 104 CYS B O 1
ATOM 2242 N N . GLY B 1 105 ? 2.369 -1.598 15.211 1 86.94 105 GLY B N 1
ATOM 2243 C CA . GLY B 1 105 ? 1.499 -0.741 16 1 86.94 105 GLY B CA 1
ATOM 2244 C C . GLY B 1 105 ? 0.068 -1.24 16.062 1 86.94 105 GLY B C 1
ATOM 2245 O O . GLY B 1 105 ? -0.675 -0.895 16.984 1 86.94 105 GLY B O 1
ATOM 2246 N N . PHE B 1 106 ? -0.302 -2.031 15.117 1 83.31 106 PHE B N 1
ATOM 2247 C CA . PHE B 1 106 ? -1.657 -2.566 15.062 1 83.31 106 PHE B CA 1
ATOM 2248 C C . PHE B 1 106 ? -1.953 -3.428 16.281 1 83.31 106 PHE B C 1
ATOM 2250 O O . PHE B 1 106 ? -3.113 -3.592 16.672 1 83.31 106 PHE B O 1
ATOM 2257 N N . THR B 1 107 ? -0.902 -3.926 16.781 1 84.06 107 THR B N 1
ATOM 2258 C CA . THR B 1 107 ? -1.059 -4.75 17.984 1 84.06 107 THR B CA 1
ATOM 2259 C C . THR B 1 107 ? -1.62 -3.924 19.141 1 84.06 107 THR B C 1
ATOM 2261 O O . THR B 1 107 ? -2.33 -4.453 20 1 84.06 107 THR B O 1
ATOM 2264 N N . HIS B 1 108 ? -1.391 -2.629 19.062 1 82.19 108 HIS B N 1
ATOM 2265 C CA . HIS B 1 108 ? -1.816 -1.762 20.156 1 82.19 108 HIS B CA 1
ATOM 2266 C C . HIS B 1 108 ? -2.945 -0.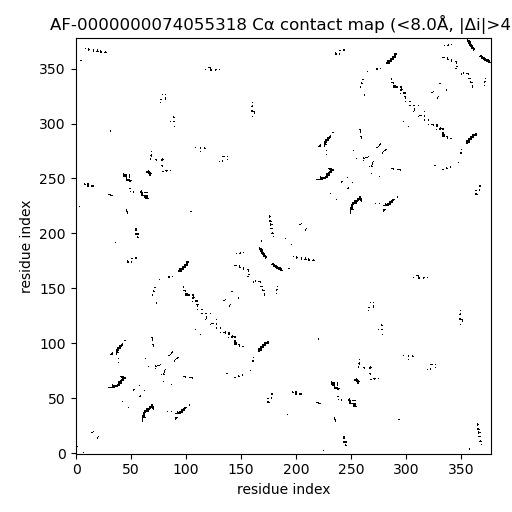835 19.719 1 82.19 108 HIS B C 1
ATOM 2268 O O . HIS B 1 108 ? -3.443 -0.036 20.516 1 82.19 108 HIS B O 1
ATOM 2274 N N . ALA B 1 109 ? -3.289 -1.004 18.516 1 84.5 109 ALA B N 1
ATOM 2275 C CA . ALA B 1 109 ? -4.375 -0.175 18 1 84.5 109 ALA B CA 1
ATOM 2276 C C . ALA B 1 109 ? -5.734 -0.744 18.406 1 84.5 109 ALA B C 1
ATOM 2278 O O . ALA B 1 109 ? -5.91 -1.963 18.453 1 84.5 109 ALA B O 1
ATOM 2279 N N . SER B 1 110 ? -6.633 0.086 18.828 1 92.75 110 SER B N 1
ATOM 2280 C CA . SER B 1 110 ? -8.008 -0.314 19.094 1 92.75 110 SER B CA 1
ATOM 2281 C C . SER B 1 110 ? -8.992 0.733 18.578 1 92.75 110 SER B C 1
ATOM 2283 O O . SER B 1 110 ? -8.68 1.926 18.547 1 92.75 110 SER B O 1
ATOM 2285 N N . SER B 1 111 ? -10.133 0.172 18.188 1 96.81 111 SER B N 1
ATOM 2286 C CA . SER B 1 111 ? -11.188 1.064 17.719 1 96.81 111 SER B CA 1
ATOM 2287 C C . SER B 1 111 ? -11.578 2.07 18.797 1 96.81 111 SER B C 1
ATOM 2289 O 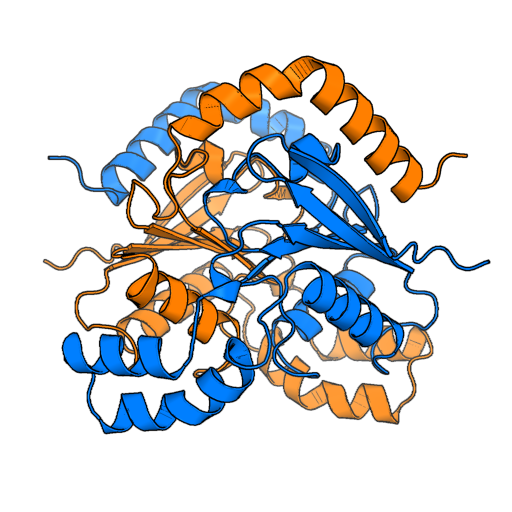O . SER B 1 111 ? -11.797 3.248 18.5 1 96.81 111 SER B O 1
ATOM 2291 N N . ALA B 1 112 ? -11.562 1.655 20.047 1 96.88 112 ALA B N 1
ATOM 2292 C CA . ALA B 1 112 ? -11.938 2.529 21.156 1 96.88 112 ALA B CA 1
ATOM 2293 C C . ALA B 1 112 ? -10.977 3.707 21.266 1 96.88 112 ALA B C 1
ATOM 2295 O O . ALA B 1 112 ? -11.406 4.852 21.438 1 96.88 112 ALA B O 1
ATOM 2296 N N . VAL B 1 113 ? -9.742 3.402 21.188 1 96.12 113 VAL B N 1
ATOM 2297 C CA . VAL B 1 113 ? -8.719 4.438 21.297 1 96.12 113 VAL B CA 1
ATOM 2298 C C . VAL B 1 113 ? -8.836 5.406 20.109 1 96.12 113 VAL B C 1
ATOM 2300 O O . VAL B 1 113 ? -8.789 6.625 20.297 1 96.12 113 VAL B O 1
ATOM 2303 N N . LEU B 1 114 ? -8.992 4.914 18.938 1 97.5 114 LEU B N 1
ATOM 2304 C CA . LEU B 1 114 ? -9.062 5.754 17.75 1 97.5 114 LEU B CA 1
ATOM 2305 C C . LEU B 1 114 ? -10.305 6.637 17.781 1 97.5 114 LEU B C 1
ATOM 2307 O O . LEU B 1 114 ? -10.234 7.832 17.484 1 97.5 114 LEU B O 1
ATOM 2311 N N . LEU B 1 115 ? -11.422 6.055 18.156 1 98.38 115 LEU B N 1
ATOM 2312 C CA . LEU B 1 115 ? -12.664 6.816 18.234 1 98.38 115 LEU B CA 1
ATOM 2313 C C . LEU B 1 115 ? -12.555 7.926 19.281 1 98.38 115 LEU B C 1
ATOM 2315 O O . LEU B 1 115 ? -13.047 9.031 19.062 1 98.38 115 LEU B O 1
ATOM 2319 N N . ASP B 1 116 ? -11.93 7.613 20.375 1 98 116 ASP B N 1
ATOM 2320 C CA . ASP B 1 116 ? -11.711 8.625 21.406 1 98 116 ASP B CA 1
ATOM 2321 C C . ASP B 1 116 ? -10.82 9.758 20.875 1 98 116 ASP B C 1
ATOM 2323 O O . ASP B 1 116 ? -11.086 10.93 21.141 1 98 116 ASP B O 1
ATOM 2327 N N . LYS B 1 117 ? -9.805 9.398 20.188 1 97.81 117 LYS B N 1
ATOM 2328 C CA . LYS B 1 117 ? -8.914 10.406 19.609 1 97.81 117 LYS B CA 1
ATOM 2329 C C . LYS B 1 117 ? -9.648 11.273 18.594 1 97.81 117 LYS B C 1
ATOM 2331 O O . LYS B 1 117 ? -9.406 12.477 18.5 1 97.81 117 LYS B O 1
ATOM 2336 N N . MET B 1 118 ? -10.508 10.68 17.828 1 98.38 118 MET B N 1
ATOM 2337 C CA . MET B 1 118 ? -11.336 11.438 16.891 1 98.38 118 MET B CA 1
ATOM 2338 C C . MET B 1 118 ? -12.18 12.477 17.625 1 98.38 118 MET B C 1
ATOM 2340 O O . MET B 1 118 ? -12.195 13.648 17.234 1 98.38 118 MET B O 1
ATOM 2344 N N . ARG B 1 119 ? -12.797 12.055 18.703 1 98.31 119 ARG B N 1
ATOM 2345 C CA . ARG B 1 119 ? -13.633 12.961 19.484 1 98.31 119 ARG B CA 1
ATOM 2346 C C . ARG B 1 119 ? -12.805 14.094 20.062 1 98.31 119 ARG B C 1
ATOM 2348 O O . ARG B 1 119 ? -13.211 15.258 20.016 1 98.31 119 ARG B O 1
ATOM 2355 N N . ARG B 1 120 ? -11.688 13.742 20.562 1 97.75 120 ARG B N 1
ATOM 2356 C CA . ARG B 1 120 ? -10.828 14.727 21.203 1 97.75 120 ARG B CA 1
ATOM 2357 C C . ARG B 1 120 ? -10.32 15.742 20.172 1 97.75 120 ARG B C 1
ATOM 2359 O O . ARG B 1 120 ? -10.055 16.906 20.516 1 97.75 120 ARG B O 1
ATOM 2366 N N . ARG B 1 121 ? -10.258 15.297 18.984 1 97.25 121 ARG B N 1
ATOM 2367 C CA . ARG B 1 121 ? -9.781 16.188 17.922 1 97.25 121 ARG B CA 1
ATOM 2368 C C . ARG B 1 121 ? -10.938 16.984 17.312 1 97.25 121 ARG B C 1
ATOM 2370 O O . ARG B 1 121 ? -10.742 17.734 16.359 1 97.25 121 ARG B O 1
ATOM 2377 N N . GLY B 1 122 ? -12.133 16.766 17.812 1 97.31 122 GLY B N 1
ATOM 2378 C CA . GLY B 1 122 ? -13.273 17.594 17.453 1 97.31 122 GLY B CA 1
ATOM 2379 C C . GLY B 1 122 ? -14.078 17.016 16.297 1 97.31 122 GLY B C 1
ATOM 2380 O O . GLY B 1 122 ? -14.867 17.734 15.672 1 97.31 122 GLY B O 1
ATOM 2381 N N . ILE B 1 123 ? -13.812 15.773 15.984 1 98.62 123 ILE B N 1
ATOM 2382 C CA . ILE B 1 123 ? -14.641 15.148 14.961 1 98.62 123 ILE B CA 1
ATOM 2383 C C . ILE B 1 123 ? -16.078 15.023 15.469 1 98.62 123 ILE B C 1
ATOM 2385 O O . ILE B 1 123 ? -16.312 14.609 16.609 1 98.62 123 ILE B O 1
ATOM 2389 N N . GLY B 1 124 ? -17.047 15.367 14.625 1 98 124 GLY B N 1
ATOM 2390 C CA . GLY B 1 124 ? -18.453 15.312 15.008 1 98 124 GLY B CA 1
ATOM 2391 C C . GLY B 1 124 ? -18.906 13.914 15.383 1 98 124 GLY B C 1
ATOM 2392 O O . GLY B 1 124 ? -18.469 12.93 14.789 1 98 124 GLY B O 1
ATOM 2393 N N . GLU B 1 125 ? -19.797 13.859 16.281 1 98.38 125 GLU B N 1
ATOM 2394 C CA . GLU B 1 125 ? -20.25 12.586 16.812 1 98.38 125 GLU B CA 1
ATOM 2395 C C . GLU B 1 125 ? -20.859 11.719 15.719 1 98.38 125 GLU B C 1
ATOM 2397 O O . GLU B 1 125 ? -20.734 10.492 15.75 1 98.38 125 GLU B O 1
ATOM 2402 N N . GLU B 1 126 ? -21.547 12.297 14.828 1 98.38 126 GLU B N 1
ATOM 2403 C CA . GLU B 1 126 ? -22.141 11.539 13.734 1 98.38 126 GLU B CA 1
ATOM 2404 C C . GLU B 1 126 ? -21.078 10.805 12.922 1 98.38 126 GLU B C 1
ATOM 2406 O O . GLU B 1 126 ? -21.234 9.633 12.586 1 98.38 126 GLU B O 1
ATOM 2411 N N . ALA B 1 127 ? -20.031 11.539 12.562 1 98.5 127 ALA B N 1
ATOM 2412 C CA . ALA B 1 127 ? -18.922 10.938 11.82 1 98.5 127 ALA B CA 1
ATOM 2413 C C . ALA B 1 127 ? -18.234 9.852 12.641 1 98.5 127 ALA B C 1
ATOM 2415 O O . ALA B 1 127 ? -17.891 8.789 12.117 1 98.5 127 ALA B O 1
ATOM 2416 N N . VAL B 1 128 ? -18.016 10.109 13.883 1 98.62 128 VAL B N 1
ATOM 2417 C CA . VAL B 1 128 ? -17.406 9.148 14.797 1 98.62 128 VAL B CA 1
ATOM 2418 C C . VAL B 1 128 ? -18.234 7.863 14.828 1 98.62 128 VAL B C 1
ATOM 2420 O O . VAL B 1 128 ? -17.703 6.766 14.68 1 98.62 128 VAL B O 1
ATOM 2423 N N . GLU B 1 129 ? -19.5 8.016 14.977 1 98.56 129 GLU B N 1
ATOM 2424 C CA . GLU B 1 129 ? -20.375 6.852 15.07 1 98.56 129 GLU B CA 1
ATOM 2425 C C . GLU B 1 129 ? -20.438 6.09 13.75 1 98.56 129 GLU B C 1
ATOM 2427 O O . GLU B 1 129 ? -20.547 4.863 13.742 1 98.56 129 GLU B O 1
ATOM 2432 N N . THR B 1 130 ? -20.438 6.809 12.711 1 98.5 130 THR B N 1
ATOM 2433 C CA . THR B 1 130 ? -20.438 6.188 11.391 1 98.5 130 THR B CA 1
ATOM 2434 C C . THR B 1 130 ? -19.219 5.281 11.211 1 98.5 130 THR B C 1
ATOM 2436 O O . THR B 1 130 ? -19.312 4.227 10.578 1 98.5 130 THR B O 1
ATOM 2439 N N . MET B 1 131 ? -18.078 5.668 11.766 1 98.44 131 MET B N 1
ATOM 2440 C CA . MET B 1 131 ? -16.828 4.93 11.57 1 98.44 131 MET B CA 1
ATOM 2441 C C . MET B 1 131 ? -16.672 3.83 12.617 1 98.44 131 MET B C 1
ATOM 2443 O O . MET B 1 131 ? -15.797 2.979 12.508 1 98.44 131 MET B O 1
ATOM 2447 N N . ARG B 1 132 ? -17.5 3.77 13.648 1 98.56 132 ARG B N 1
ATOM 2448 C CA . ARG B 1 132 ? -17.344 2.82 14.75 1 98.56 132 ARG B CA 1
ATOM 2449 C C . ARG B 1 132 ? -17.344 1.384 14.242 1 98.56 132 ARG B C 1
ATOM 2451 O O . ARG B 1 132 ? -16.422 0.623 14.508 1 98.56 132 ARG B O 1
ATOM 2458 N N . GLY B 1 133 ? -18.375 0.982 13.539 1 97.94 133 GLY B N 1
ATOM 2459 C CA . GLY B 1 133 ? -18.469 -0.371 13.016 1 97.94 133 GLY B CA 1
ATOM 2460 C C . GLY B 1 133 ? -17.281 -0.776 12.18 1 97.94 133 GLY B C 1
ATOM 2461 O O . GLY B 1 133 ? -16.625 -1.78 12.461 1 97.94 133 GLY B O 1
ATOM 2462 N N . PRO B 1 134 ? -17.031 -0.017 11.125 1 97.38 134 PRO B N 1
ATOM 2463 C CA . PRO B 1 134 ? -15.883 -0.302 10.273 1 97.38 134 PRO B CA 1
ATOM 2464 C C . PRO B 1 134 ? -14.578 -0.408 11.055 1 97.38 134 PRO B C 1
ATOM 2466 O O . PRO B 1 134 ? -13.773 -1.312 10.812 1 97.38 134 PRO B O 1
ATOM 2469 N N . LEU B 1 135 ? -14.336 0.493 12 1 97.25 135 LEU B N 1
ATOM 2470 C CA . LEU B 1 135 ? -13.117 0.484 12.797 1 97.25 135 LEU B CA 1
ATOM 2471 C C . LEU B 1 135 ? -13.055 -0.747 13.695 1 97.25 135 LEU B C 1
ATOM 2473 O O . LEU B 1 135 ? -12.008 -1.376 13.828 1 97.25 135 LEU B O 1
ATOM 2477 N N . GLU B 1 136 ? -14.148 -1.088 14.32 1 97 136 GLU B N 1
ATOM 2478 C CA . GLU B 1 136 ? -14.211 -2.273 15.172 1 97 136 GLU B CA 1
ATOM 2479 C C . GLU B 1 136 ? -13.898 -3.539 14.375 1 97 136 GLU B C 1
ATOM 2481 O O . GLU B 1 136 ? -13.148 -4.402 14.844 1 97 136 GLU B O 1
ATOM 2486 N N . THR B 1 137 ? -14.453 -3.588 13.203 1 95.19 137 THR B N 1
ATOM 2487 C CA . THR B 1 137 ? -14.266 -4.75 12.344 1 95.19 137 THR B CA 1
ATOM 2488 C C . THR B 1 137 ? -12.82 -4.84 11.867 1 95.19 137 THR B C 1
ATOM 2490 O O . THR B 1 137 ? -12.258 -5.934 11.766 1 95.19 137 THR B O 1
ATOM 2493 N N . TYR B 1 138 ? -12.195 -3.773 11.625 1 94.5 138 TYR B N 1
ATOM 2494 C CA . TYR B 1 138 ? -10.875 -3.732 11.008 1 94.5 138 TYR B CA 1
ATOM 2495 C C . TYR B 1 138 ? -9.773 -3.855 12.055 1 94.5 138 TYR B C 1
ATOM 2497 O O . TYR B 1 138 ? -8.789 -4.57 11.852 1 94.5 138 TYR B O 1
ATOM 2505 N N . LEU B 1 139 ? -9.914 -3.184 13.156 1 94.56 139 LEU B N 1
ATOM 2506 C CA . LEU B 1 139 ? -8.797 -2.998 14.078 1 94.56 139 LEU B CA 1
ATOM 2507 C C . LEU B 1 139 ? -8.836 -4.031 15.195 1 94.56 139 LEU B C 1
ATOM 2509 O O . LEU B 1 139 ? -7.797 -4.582 15.578 1 94.56 139 LEU B O 1
ATOM 2513 N N . ASP B 1 140 ? -9.898 -4.344 15.695 1 94.5 140 ASP B N 1
ATOM 2514 C CA . ASP B 1 140 ? -10.008 -4.98 17 1 94.5 140 ASP B CA 1
ATOM 2515 C C . ASP B 1 140 ? -9.641 -6.461 16.922 1 94.5 140 ASP B C 1
ATOM 2517 O O . ASP B 1 140 ? -9.047 -7.008 17.859 1 94.5 140 ASP B O 1
ATOM 2521 N N . PRO B 1 141 ? -9.883 -7.121 15.789 1 89.5 141 PRO B N 1
ATOM 2522 C CA . PRO B 1 141 ? -9.547 -8.547 15.758 1 89.5 141 PRO B CA 1
ATOM 2523 C C . PRO B 1 141 ? -8.055 -8.789 15.523 1 89.5 141 PRO B C 1
ATOM 2525 O O . PRO B 1 141 ? -7.582 -9.922 15.68 1 89.5 141 PRO B O 1
ATOM 2528 N N . HIS B 1 142 ? -7.254 -7.832 15.227 1 85.94 142 HIS B N 1
ATOM 2529 C CA . HIS B 1 142 ? -5.906 -8.039 14.711 1 85.94 142 HIS B CA 1
ATOM 2530 C C . HIS B 1 142 ? -4.855 -7.617 15.734 1 85.94 142 HIS B C 1
ATOM 2532 O O . HIS B 1 142 ? -4.289 -6.523 15.633 1 85.94 142 HIS B O 1
ATOM 2538 N N . THR B 1 143 ? -4.473 -8.539 16.609 1 87.69 143 THR B N 1
ATOM 2539 C CA . THR B 1 143 ? -3.617 -8.18 17.734 1 87.69 143 THR B CA 1
ATOM 2540 C C . THR B 1 143 ? -2.287 -8.93 17.656 1 87.69 143 THR B C 1
ATOM 2542 O O . THR B 1 143 ? -1.406 -8.719 18.5 1 87.69 143 THR B O 1
ATOM 2545 N N . ASP B 1 144 ? -2.125 -9.797 16.734 1 94.81 144 ASP B N 1
ATOM 2546 C CA . ASP B 1 144 ? -0.9 -10.578 16.594 1 94.81 144 ASP B CA 1
ATOM 2547 C C . ASP B 1 144 ? -0.429 -10.578 15.133 1 94.81 144 ASP B C 1
ATOM 2549 O O . ASP B 1 144 ? -1.059 -11.195 14.273 1 94.81 144 ASP B O 1
ATOM 2553 N N . PRO B 1 145 ? 0.735 -10.031 14.938 1 96.69 145 PRO B N 1
ATOM 2554 C CA . PRO B 1 145 ? 1.192 -9.859 13.555 1 96.69 145 PRO B CA 1
ATOM 2555 C C . PRO B 1 145 ? 1.375 -11.195 12.828 1 96.69 145 PRO B C 1
ATOM 2557 O O . PRO B 1 145 ? 1.048 -11.305 11.648 1 96.69 145 PRO B O 1
ATOM 2560 N N . GLU B 1 146 ? 1.949 -12.188 13.516 1 97.81 146 GLU B N 1
ATOM 2561 C CA . GLU B 1 146 ? 2.123 -13.484 12.875 1 97.81 146 GLU B CA 1
ATOM 2562 C C . GLU B 1 146 ? 0.777 -14.117 12.523 1 97.81 146 GLU B C 1
ATOM 2564 O O . GLU B 1 146 ? 0.599 -14.648 11.43 1 97.81 146 GLU B O 1
ATOM 2569 N N . GLN B 1 147 ? -0.135 -14.055 13.445 1 97 147 GLN B N 1
ATOM 2570 C CA . GLN B 1 147 ? -1.467 -14.594 13.188 1 97 147 GLN B CA 1
ATOM 2571 C C . GLN B 1 147 ? -2.16 -13.828 12.062 1 97 147 GLN B C 1
ATOM 2573 O O . GLN B 1 147 ? -2.912 -14.414 11.281 1 97 147 GLN B O 1
ATOM 2578 N N . ASN B 1 148 ? -1.936 -12.562 12.031 1 96.5 148 ASN B N 1
ATOM 2579 C CA . ASN B 1 148 ? -2.494 -11.758 10.945 1 96.5 148 ASN B CA 1
ATOM 2580 C C . ASN B 1 148 ? -1.986 -12.219 9.586 1 96.5 148 ASN B C 1
ATOM 2582 O O . ASN B 1 148 ? -2.764 -12.336 8.633 1 96.5 148 ASN B O 1
ATOM 2586 N N . VAL B 1 149 ? -0.676 -12.492 9.5 1 98.5 149 VAL B N 1
ATOM 2587 C CA . VAL B 1 149 ? -0.088 -12.992 8.266 1 98.5 149 VAL B CA 1
ATOM 2588 C C . VAL B 1 149 ? -0.747 -14.32 7.883 1 98.5 149 VAL B C 1
ATOM 2590 O O . VAL B 1 149 ? -1.154 -14.508 6.73 1 98.5 149 VAL B O 1
ATOM 2593 N N . ARG B 1 150 ? -0.889 -15.219 8.812 1 98.38 150 ARG B N 1
ATOM 2594 C CA . ARG B 1 150 ? -1.503 -16.516 8.555 1 98.38 150 ARG B CA 1
ATOM 2595 C C . ARG B 1 150 ? -2.938 -16.359 8.055 1 98.38 150 ARG B C 1
ATOM 2597 O O . ARG B 1 150 ? -3.365 -17.062 7.137 1 98.38 150 ARG B O 1
ATOM 2604 N N . ARG B 1 151 ? -3.648 -15.484 8.672 1 97.44 151 ARG B N 1
ATOM 2605 C CA . ARG B 1 151 ? -5.039 -15.242 8.297 1 97.44 151 ARG B CA 1
ATOM 2606 C C . ARG B 1 151 ? -5.137 -14.711 6.871 1 97.44 151 ARG B C 1
ATOM 2608 O O . ARG B 1 151 ? -5.996 -15.141 6.098 1 97.44 151 ARG B O 1
ATOM 2615 N N . VAL B 1 152 ? -4.32 -13.734 6.559 1 98.38 152 VAL B N 1
ATOM 2616 C CA . VAL B 1 152 ? -4.348 -13.156 5.219 1 98.38 152 VAL B CA 1
ATOM 2617 C C . VAL B 1 152 ? -3.986 -14.227 4.188 1 98.38 152 VAL B C 1
ATOM 2619 O O . VAL B 1 152 ? -4.645 -14.344 3.15 1 98.38 152 VAL B O 1
ATOM 2622 N N . VAL B 1 153 ? -2.928 -15.023 4.469 1 98.62 153 VAL B N 1
ATOM 2623 C CA . VAL B 1 153 ? -2.523 -16.094 3.559 1 98.62 153 VAL B CA 1
ATOM 2624 C C . VAL B 1 153 ? -3.688 -17.062 3.342 1 98.62 153 VAL B C 1
ATOM 2626 O O . VAL B 1 153 ? -4.02 -17.391 2.203 1 98.62 153 VAL B O 1
ATOM 2629 N N . GLN B 1 154 ? -4.273 -17.5 4.422 1 97.94 154 GLN B N 1
ATOM 2630 C CA . GLN B 1 154 ? -5.379 -18.438 4.332 1 97.94 154 GLN B CA 1
ATOM 2631 C C . GLN B 1 154 ? -6.543 -17.859 3.537 1 97.94 154 GLN B C 1
ATOM 2633 O O . GLN B 1 154 ? -7.133 -18.531 2.699 1 97.94 154 GLN B O 1
ATOM 2638 N N . LEU B 1 155 ? -6.84 -16.672 3.809 1 98.12 155 LEU B N 1
ATOM 2639 C CA . LEU B 1 155 ? -7.938 -15.992 3.121 1 98.12 155 LEU B CA 1
ATOM 2640 C C . LEU B 1 155 ? -7.695 -15.961 1.616 1 98.12 155 LEU B C 1
ATOM 2642 O O . LEU B 1 155 ? -8.594 -16.297 0.834 1 98.12 155 LEU B O 1
ATOM 2646 N N . LEU B 1 156 ? -6.504 -15.578 1.23 1 98.5 156 LEU B N 1
ATOM 2647 C CA . LEU B 1 156 ? -6.199 -15.445 -0.19 1 98.5 156 LEU B CA 1
ATOM 2648 C C . LEU B 1 156 ? -6.176 -16.812 -0.87 1 98.5 156 LEU B C 1
ATOM 2650 O O . LEU B 1 156 ? -6.609 -16.953 -2.016 1 98.5 156 LEU B O 1
ATOM 2654 N N . ARG B 1 157 ? -5.734 -17.797 -0.197 1 97.44 157 ARG B N 1
ATOM 2655 C CA . ARG B 1 157 ? -5.648 -19.156 -0.751 1 97.44 157 ARG B CA 1
ATOM 2656 C C . ARG B 1 157 ? -7.035 -19.75 -0.955 1 97.44 157 ARG B C 1
ATOM 2658 O O . ARG B 1 157 ? -7.23 -20.594 -1.84 1 97.44 157 ARG B O 1
ATOM 2665 N N . THR B 1 158 ? -7.996 -19.297 -0.167 1 97.38 158 THR B N 1
ATOM 2666 C CA . THR B 1 158 ? -9.305 -19.953 -0.197 1 97.38 158 THR B CA 1
ATOM 2667 C C . THR B 1 158 ? -10.344 -19.031 -0.835 1 97.38 158 THR B C 1
ATOM 2669 O O . THR B 1 158 ? -11.492 -19.438 -1.039 1 97.38 158 THR B O 1
ATOM 2672 N N . HIS B 1 159 ? -9.992 -17.844 -1.078 1 98.44 159 HIS B N 1
ATOM 2673 C CA . HIS B 1 159 ? -10.938 -16.906 -1.661 1 98.44 159 HIS B CA 1
ATOM 2674 C C . HIS B 1 159 ? -11.414 -17.375 -3.027 1 98.44 159 HIS B C 1
ATOM 2676 O O . HIS B 1 159 ? -10.602 -17.656 -3.912 1 98.44 159 HIS B O 1
ATOM 2682 N N . PRO B 1 160 ? -12.68 -17.359 -3.307 1 98.31 160 PRO B N 1
ATOM 2683 C CA . PRO B 1 160 ? -13.227 -17.969 -4.523 1 98.31 160 PRO B CA 1
ATOM 2684 C C . PRO B 1 160 ? -12.891 -17.172 -5.785 1 98.31 160 PRO B C 1
ATOM 2686 O O . PRO B 1 160 ? -12.992 -17.703 -6.895 1 98.31 160 PRO B O 1
ATOM 2689 N N . ALA B 1 161 ? -12.5 -15.977 -5.586 1 98.69 161 ALA B N 1
ATOM 2690 C CA . ALA B 1 161 ? -12.25 -15.133 -6.75 1 98.69 161 ALA B CA 1
ATOM 2691 C C . ALA B 1 161 ? -10.82 -15.297 -7.246 1 98.69 161 ALA B C 1
ATOM 2693 O O . ALA B 1 161 ? -10.461 -14.781 -8.312 1 98.69 161 ALA B O 1
ATOM 2694 N N . PHE B 1 162 ? -9.969 -15.922 -6.512 1 98.62 162 PHE B N 1
ATOM 2695 C CA . PHE B 1 162 ? -8.594 -16.172 -6.934 1 98.62 162 PHE B CA 1
ATOM 2696 C C . PHE B 1 162 ? -8.453 -17.547 -7.566 1 98.62 162 PHE B C 1
ATOM 2698 O O . PHE B 1 162 ? -9.188 -18.469 -7.219 1 98.62 162 PHE B O 1
ATOM 2705 N N . PRO B 1 163 ? -7.52 -17.641 -8.547 1 97.5 163 PRO B N 1
ATOM 2706 C CA . PRO B 1 163 ? -7.254 -19 -9.055 1 97.5 163 PRO B CA 1
ATOM 2707 C C . PRO B 1 163 ? -6.762 -19.953 -7.977 1 97.5 163 PRO B C 1
ATOM 2709 O O . PRO B 1 163 ? -5.984 -19.547 -7.102 1 97.5 163 PRO B O 1
ATOM 2712 N N . PRO B 1 164 ? -7.156 -21.156 -8.078 1 94.44 164 PRO B N 1
ATOM 2713 C CA . PRO B 1 164 ? -6.766 -22.125 -7.047 1 94.44 164 PRO B CA 1
ATOM 2714 C C . PRO B 1 164 ? -5.262 -22.375 -7.012 1 94.44 164 PRO B C 1
ATOM 2716 O O . PRO B 1 164 ? -4.738 -22.859 -6.008 1 94.44 164 PRO B O 1
ATOM 2719 N N . ASP B 1 165 ? -4.578 -22 -8.102 1 95.31 165 ASP B N 1
ATOM 2720 C CA . ASP B 1 165 ? -3.146 -22.281 -8.164 1 95.31 165 ASP B CA 1
ATOM 2721 C C . ASP B 1 165 ? -2.322 -21.062 -7.754 1 95.31 165 ASP B C 1
ATOM 2723 O O . ASP B 1 165 ? -1.097 -21.078 -7.883 1 95.31 165 ASP B O 1
ATOM 2727 N N . ILE B 1 166 ? -2.994 -20.016 -7.316 1 97.06 166 ILE B N 1
ATOM 2728 C CA . ILE B 1 166 ? -2.221 -18.891 -6.809 1 97.06 166 ILE B CA 1
ATOM 2729 C C . ILE B 1 166 ? -1.393 -19.328 -5.605 1 97.06 166 ILE B C 1
ATOM 2731 O O . ILE B 1 166 ? -1.894 -20.031 -4.723 1 97.06 166 ILE B O 1
ATOM 2735 N N . VAL B 1 167 ? -0.114 -19 -5.602 1 98.25 167 VAL B N 1
ATOM 2736 C CA . VAL B 1 167 ? 0.777 -19.344 -4.496 1 98.25 167 VAL B CA 1
ATOM 2737 C C . VAL B 1 167 ? 0.888 -18.156 -3.539 1 98.25 167 VAL B C 1
ATOM 2739 O O . VAL B 1 167 ? 1.166 -17.031 -3.963 1 98.25 167 VAL B O 1
ATOM 2742 N N . VAL B 1 168 ? 0.621 -18.422 -2.307 1 98.69 168 VAL B N 1
ATOM 2743 C CA . VAL B 1 168 ? 0.681 -17.344 -1.318 1 98.69 168 VAL B CA 1
ATOM 2744 C C . VAL B 1 168 ? 1.595 -17.75 -0.166 1 98.69 168 VAL B C 1
ATOM 2746 O O . VAL B 1 168 ? 1.359 -18.781 0.49 1 98.69 168 VAL B O 1
ATOM 2749 N N . HIS B 1 169 ? 2.662 -16.938 0.042 1 98.88 169 HIS B N 1
ATOM 2750 C CA . HIS B 1 169 ? 3.592 -17.141 1.147 1 98.88 169 HIS B CA 1
ATOM 2751 C C . HIS B 1 169 ? 3.391 -16.094 2.236 1 98.88 169 HIS B C 1
ATOM 2753 O O . HIS B 1 169 ? 2.76 -15.062 2 1 98.88 169 HIS B O 1
ATOM 2759 N N . GLY B 1 170 ? 3.801 -16.469 3.406 1 98.88 170 GLY B N 1
ATOM 2760 C CA . GLY B 1 170 ? 3.797 -15.539 4.523 1 98.88 170 GLY B CA 1
ATOM 2761 C C . GLY B 1 170 ? 5.16 -15.383 5.172 1 98.88 170 GLY B C 1
ATOM 2762 O O . GLY B 1 170 ? 5.832 -16.375 5.465 1 98.88 170 GLY B O 1
ATOM 2763 N N . LEU B 1 171 ? 5.59 -14.156 5.34 1 98.94 171 LEU B N 1
ATOM 2764 C CA . LEU B 1 171 ? 6.828 -13.812 6.027 1 98.94 171 LEU B CA 1
ATOM 2765 C C . LEU B 1 171 ? 6.566 -12.836 7.168 1 98.94 171 LEU B C 1
ATOM 2767 O O . LEU B 1 171 ? 5.582 -12.086 7.141 1 98.94 171 LEU B O 1
ATOM 2771 N N . LEU B 1 172 ? 7.387 -12.891 8.148 1 98.88 172 LEU B N 1
ATOM 2772 C CA . LEU B 1 172 ? 7.387 -11.914 9.234 1 98.88 172 LEU B CA 1
ATOM 2773 C C . LEU B 1 172 ? 8.742 -11.227 9.344 1 98.88 172 LEU B C 1
ATOM 2775 O O . LEU B 1 172 ? 9.766 -11.891 9.547 1 98.88 172 LEU B O 1
ATOM 2779 N N . MET B 1 173 ? 8.742 -9.938 9.258 1 98.69 173 MET B N 1
ATOM 2780 C CA . MET B 1 173 ? 9.992 -9.188 9.227 1 98.69 173 MET B CA 1
ATOM 2781 C C . MET B 1 173 ? 10.289 -8.562 10.586 1 98.69 173 MET B C 1
ATOM 2783 O O . MET B 1 173 ? 9.383 -8.094 11.273 1 98.69 173 MET B O 1
ATOM 2787 N N . GLN B 1 174 ? 11.523 -8.531 10.945 1 97.31 174 GLN B N 1
ATOM 2788 C CA . GLN B 1 174 ? 12.031 -7.68 12.016 1 97.31 174 GLN B CA 1
ATOM 2789 C C . GLN B 1 174 ? 12.453 -6.316 11.477 1 97.31 174 GLN B C 1
ATOM 2791 O O . GLN B 1 174 ? 13.516 -6.191 10.859 1 97.31 174 GLN B O 1
ATOM 2796 N N . PRO B 1 175 ? 11.648 -5.32 11.781 1 95.19 175 PRO B N 1
ATOM 2797 C CA . PRO B 1 175 ? 11.867 -4.035 11.117 1 95.19 175 PRO B CA 1
ATOM 2798 C C . PRO B 1 175 ? 13.227 -3.426 11.445 1 95.19 175 PRO B C 1
ATOM 2800 O O . PRO B 1 175 ? 13.75 -2.619 10.672 1 95.19 175 PRO B O 1
ATOM 2803 N N . ALA B 1 176 ? 13.875 -3.773 12.547 1 94.31 176 ALA B N 1
ATOM 2804 C CA . ALA B 1 176 ? 15.164 -3.205 12.922 1 94.31 176 ALA B CA 1
ATOM 2805 C C . ALA B 1 176 ? 16.281 -3.723 12.016 1 94.31 176 ALA B C 1
ATOM 2807 O O . ALA B 1 176 ? 17.141 -2.957 11.578 1 94.31 176 ALA B O 1
ATOM 2808 N N . SER B 1 177 ? 16.219 -5.027 11.648 1 95.31 177 SER B N 1
ATOM 2809 C CA . SER B 1 177 ? 17.312 -5.648 10.906 1 95.31 177 SER B CA 1
ATOM 2810 C C . SER B 1 177 ? 16.922 -5.883 9.453 1 95.31 177 SER B C 1
ATOM 2812 O O . SER B 1 177 ? 17.797 -5.988 8.578 1 95.31 177 SER B O 1
ATOM 2814 N N . GLY B 1 178 ? 15.648 -6.066 9.188 1 96.88 178 GLY B N 1
ATOM 2815 C CA . GLY B 1 178 ? 15.18 -6.453 7.863 1 96.88 178 GLY B CA 1
ATOM 2816 C C . GLY B 1 178 ? 15.148 -7.953 7.656 1 96.88 178 GLY B C 1
ATOM 2817 O O . GLY B 1 178 ? 14.766 -8.43 6.59 1 96.88 178 GLY B O 1
ATOM 2818 N N . SER B 1 179 ? 15.531 -8.664 8.734 1 98.12 179 SER B N 1
ATOM 2819 C CA . SER B 1 179 ? 15.477 -10.125 8.633 1 98.12 179 SER B CA 1
ATOM 2820 C C . SER B 1 179 ? 14.039 -10.617 8.586 1 98.12 179 SER B C 1
ATOM 2822 O O . SER B 1 179 ? 13.148 -10.008 9.18 1 98.12 179 SER B O 1
ATOM 2824 N N . VAL B 1 180 ? 13.836 -11.719 7.828 1 98.62 180 VAL B N 1
ATOM 2825 C CA . VAL B 1 180 ? 12.492 -12.281 7.742 1 98.62 180 VAL B CA 1
ATOM 2826 C C . VAL B 1 180 ? 12.508 -13.734 8.203 1 98.62 180 VAL B C 1
ATOM 2828 O O . VAL B 1 180 ? 13.516 -14.43 8.055 1 98.62 180 VAL B O 1
ATOM 2831 N N . ARG B 1 181 ? 11.484 -14.117 8.734 1 98.38 181 ARG B N 1
ATOM 2832 C CA . ARG B 1 181 ? 11.219 -15.531 9.016 1 98.38 181 ARG B CA 1
ATOM 2833 C C . ARG B 1 181 ? 10.031 -16.031 8.203 1 98.38 181 ARG B C 1
ATOM 2835 O O . ARG B 1 181 ? 9.055 -15.312 8 1 98.38 181 ARG B O 1
ATOM 2842 N N . LEU B 1 182 ? 10.148 -17.266 7.777 1 98.75 182 LEU B N 1
ATOM 2843 C CA . LEU B 1 182 ? 9.062 -17.906 7.047 1 98.75 182 LEU B CA 1
ATOM 2844 C C . LEU B 1 182 ? 7.93 -18.297 7.992 1 98.75 182 LEU B C 1
ATOM 2846 O O . LEU B 1 182 ? 8.156 -18.984 8.992 1 98.75 182 LEU B O 1
ATOM 2850 N N . VAL B 1 183 ? 6.758 -17.844 7.75 1 98.69 183 VAL B N 1
ATOM 2851 C CA . VAL B 1 183 ? 5.582 -18.156 8.555 1 98.69 183 VAL B CA 1
ATOM 2852 C C . VAL B 1 183 ? 4.738 -19.219 7.852 1 98.69 183 VAL B C 1
ATOM 2854 O O . VAL B 1 183 ? 4.258 -20.156 8.484 1 98.69 183 VAL B O 1
ATOM 2857 N N . VAL B 1 184 ? 4.523 -19.031 6.566 1 98.62 184 VAL B N 1
ATOM 2858 C CA . VAL B 1 184 ? 3.762 -19.969 5.754 1 98.62 184 VAL B CA 1
ATOM 2859 C C . VAL B 1 184 ? 4.488 -20.219 4.43 1 98.62 184 VAL B C 1
ATOM 2861 O O . VAL B 1 184 ? 4.805 -19.266 3.705 1 98.62 184 VAL B O 1
ATOM 2864 N N . ASP B 1 185 ? 4.848 -21.406 4.141 1 98.25 185 ASP B N 1
ATOM 2865 C CA . ASP B 1 185 ? 5.301 -21.828 2.816 1 98.25 185 ASP B CA 1
ATOM 2866 C C . ASP B 1 185 ? 4.121 -22.266 1.947 1 98.25 185 ASP B C 1
ATOM 2868 O O . ASP B 1 185 ? 3.547 -23.328 2.162 1 98.25 185 ASP B O 1
ATOM 2872 N N . GLY B 1 186 ? 3.801 -21.391 1.002 1 95.81 186 GLY B N 1
ATOM 2873 C CA . GLY B 1 186 ? 2.627 -21.641 0.177 1 95.81 186 GLY B CA 1
ATOM 2874 C C . GLY B 1 186 ? 2.91 -22.547 -1.007 1 95.81 186 GLY B C 1
ATOM 2875 O O . GLY B 1 186 ? 2.029 -22.781 -1.835 1 95.81 186 GLY B O 1
ATOM 2876 N N . SER B 1 187 ? 4.094 -23 -1.053 1 88.88 187 SER B N 1
ATOM 2877 C CA . SER B 1 187 ? 4.445 -23.875 -2.168 1 88.88 187 SER B CA 1
ATOM 2878 C C . SER B 1 187 ? 3.682 -25.188 -2.098 1 88.88 187 SER B C 1
ATOM 2880 O O . SER B 1 187 ? 3.424 -25.703 -1.008 1 88.88 187 SER B O 1
ATOM 2882 N N . ARG B 1 188 ? 2.871 -25.375 -3.074 1 71.25 188 ARG B N 1
ATOM 2883 C CA . ARG B 1 188 ? 2.109 -26.625 -3.133 1 71.25 188 ARG B CA 1
ATOM 2884 C C . ARG B 1 188 ? 3.029 -27.812 -3.348 1 71.25 188 ARG B C 1
ATOM 2886 O O . ARG B 1 188 ? 4.066 -27.703 -4.004 1 71.25 188 ARG B O 1
ATOM 2893 N N . ASP B 1 189 ? 2.926 -28.781 -2.459 1 53.88 189 ASP B N 1
ATOM 2894 C CA . ASP B 1 189 ? 3.574 -30.062 -2.699 1 53.88 189 ASP B CA 1
ATOM 2895 C C . ASP B 1 189 ? 3.252 -30.578 -4.098 1 53.88 189 ASP B C 1
ATOM 2897 O O . ASP B 1 189 ? 2.186 -30.297 -4.645 1 53.88 189 ASP B O 1
#